Protein AF-A0AA96XNF5-F1 (afdb_monomer)

Radius of gyration: 38.6 Å; Cα contacts (8 Å, |Δi|>4): 107; chains: 1; bounding box: 120×83×83 Å

Nearest PDB structures (foldseek):
  1lvf-assembly2_B  TM=4.498E-01  e=3.225E+00  Rattus norvegicus

Solvent-accessible surface area (backbone atoms only — not comparable to full-atom values): 12577 Å² total; per-residue (Å²): 137,82,80,80,82,73,85,69,88,40,74,63,61,60,56,54,74,67,60,80,79,72,84,74,57,67,88,77,61,60,74,76,51,81,77,53,71,69,71,74,90,68,80,82,70,60,87,84,69,67,83,74,64,79,85,50,97,75,64,79,54,75,95,76,52,76,95,60,82,78,81,87,74,52,77,45,55,64,48,23,54,51,36,34,49,52,11,50,52,30,35,53,50,16,51,52,36,63,78,73,37,57,85,86,41,50,67,55,25,54,50,21,38,51,50,14,39,52,22,30,51,51,16,51,52,33,48,36,57,72,63,72,39,64,68,55,60,60,58,46,74,74,53,92,41,86,91,36,70,69,38,45,50,53,51,50,50,52,51,50,38,50,52,37,44,52,50,54,51,51,54,51,51,51,53,52,49,56,54,59,76,64,50,92,81,68,73,79,78,73,81,67,80,77,85,72,88,77,91,86,81,136

pLDDT: mean 73.98, std 19.03, range [32.81, 96.88]

Mean predicted aligned error: 17.24 Å

Foldseek 3Di:
DDDDDDPPCDPVVVVVVVCPVPPDDVVVVPLPDPVSPDDPPDPPPPPPPPPPPPPDVPPDDPVPDDPDDDDPDDPLVVVLVVLQVLLVVLQVVLVVCVVPPPPVCPVSSVVSLVSNLVSLVSSLVSVCVVVVHVVVLVVLCVDQDPVDPVSVSSVVSVVSNVVSVVVVVVVVVVVVVVVVVPDPPCPPPPPPPPPDDDDDDD

Sequence (202 aa):
MTSPHEPGDSLLDRLQRRGDGRNVDPALGVLAGEGAQQRVETLERTPGLHPSLPETPESPSYYGLPVIKEPVWIAAVPMYLYVGGVAGATSVLGLAVELTGGRRLQRLARRCVWVGTVGDMVSAGLLIYDLGRPARFLNMLRVFRPTSPMSIGSWVLAGSGASTRWRSCWAAGAACRARWDGWPGLAPRRWACRCRDTRRCC

Secondary structure (DSSP, 8-state):
-PPP------HHHHHHTT--S----TTT--TTSGGGG---S-----TT--------TTS--GGGS-SSPPP---THHHHHHHHHHHHHHHHHHHHHHHHH--GGGHHHHHHHHHHHHHHHHHHHHHHHHHHSSHHHHHHHTT---TT-HHHHHHHHHHHHHHHHHHHHHHHHHHHHHHHHHT-TT-----------------

Structure (mmCIF, N/CA/C/O backbone):
data_AF-A0AA96XNF5-F1
#
_entry.id   AF-A0AA96XNF5-F1
#
loop_
_atom_site.group_PDB
_atom_site.id
_atom_site.type_symbol
_atom_site.label_atom_id
_atom_site.label_alt_id
_atom_site.label_comp_id
_atom_site.label_asym_id
_atom_site.label_entity_id
_atom_site.label_seq_id
_atom_site.pdbx_PDB_ins_code
_atom_site.Cartn_x
_atom_site.Cartn_y
_atom_site.Cartn_z
_atom_site.occupancy
_atom_site.B_iso_or_equiv
_atom_site.auth_seq_id
_atom_site.auth_comp_id
_atom_site.auth_asym_id
_atom_site.auth_atom_id
_atom_site.pdbx_PDB_model_num
ATOM 1 N N . MET A 1 1 ? 42.222 -41.305 -56.248 1.00 35.06 1 MET A N 1
ATOM 2 C CA . MET A 1 1 ? 43.045 -40.800 -55.130 1.00 35.06 1 MET A CA 1
ATOM 3 C C . MET A 1 1 ? 42.449 -39.475 -54.698 1.00 35.06 1 MET A C 1
ATOM 5 O O . MET A 1 1 ? 42.599 -38.484 -55.394 1.00 35.06 1 MET A O 1
ATOM 9 N N . THR A 1 2 ? 41.640 -39.513 -53.646 1.00 38.62 2 THR A N 1
ATOM 10 C CA . THR A 1 2 ? 40.969 -38.362 -53.033 1.00 38.62 2 THR A CA 1
ATOM 11 C C . THR A 1 2 ? 41.981 -37.595 -52.189 1.00 38.62 2 THR A C 1
ATOM 13 O O . THR A 1 2 ? 42.560 -38.174 -51.271 1.00 38.62 2 THR A O 1
ATOM 16 N N . SER A 1 3 ? 42.225 -36.326 -52.515 1.00 41.03 3 SER A N 1
ATOM 17 C CA . SER A 1 3 ? 43.067 -35.453 -51.693 1.00 41.03 3 SER A CA 1
ATOM 18 C C . SER A 1 3 ? 42.469 -35.292 -50.286 1.00 41.03 3 SER A C 1
ATOM 20 O O . SER A 1 3 ? 41.240 -35.255 -50.164 1.00 41.03 3 SER A O 1
ATOM 22 N N . PRO A 1 4 ? 43.290 -35.195 -49.225 1.00 43.28 4 PRO A N 1
ATOM 23 C CA . PRO A 1 4 ? 42.802 -34.958 -47.873 1.00 43.28 4 PRO A CA 1
ATOM 24 C C . PRO A 1 4 ? 42.165 -33.569 -47.800 1.00 43.28 4 PRO A C 1
ATOM 26 O O . PRO A 1 4 ? 42.708 -32.597 -48.320 1.00 43.28 4 PRO A O 1
ATOM 29 N N . HIS A 1 5 ? 41.003 -33.496 -47.163 1.00 45.62 5 HIS A N 1
ATOM 30 C CA . HIS A 1 5 ? 40.309 -32.260 -46.838 1.00 45.62 5 HIS A CA 1
ATOM 31 C C . HIS A 1 5 ? 41.220 -31.448 -45.902 1.00 45.62 5 HIS A C 1
ATOM 33 O O . HIS A 1 5 ? 41.320 -31.770 -44.719 1.00 45.62 5 HIS A O 1
ATOM 39 N N . GLU A 1 6 ? 41.923 -30.429 -46.407 1.00 50.38 6 GLU A N 1
ATOM 40 C CA . GLU A 1 6 ? 42.468 -29.412 -45.506 1.00 50.38 6 GLU A CA 1
ATOM 41 C C . GLU A 1 6 ? 41.277 -28.815 -44.739 1.00 50.38 6 GLU A C 1
ATOM 43 O O . GLU A 1 6 ? 40.266 -28.478 -45.377 1.00 50.38 6 GLU A O 1
ATOM 48 N N . PRO A 1 7 ? 41.326 -28.745 -43.394 1.00 50.69 7 PRO A N 1
ATOM 49 C CA . PRO A 1 7 ? 40.289 -28.093 -42.611 1.00 50.69 7 PRO A CA 1
ATOM 50 C C . PRO A 1 7 ? 40.304 -26.611 -42.983 1.00 50.69 7 PRO A C 1
ATOM 52 O O . PRO A 1 7 ? 41.149 -25.836 -42.544 1.00 50.69 7 PRO A O 1
ATOM 55 N N . GLY A 1 8 ? 39.404 -26.266 -43.903 1.00 45.47 8 GLY A N 1
ATOM 56 C CA . GLY A 1 8 ? 39.287 -24.945 -44.481 1.00 45.47 8 GLY A CA 1
ATOM 57 C C . GLY A 1 8 ? 39.038 -23.916 -43.393 1.00 45.47 8 GLY A C 1
ATOM 58 O O . GLY A 1 8 ? 38.126 -24.061 -42.584 1.00 45.47 8 GLY A O 1
ATOM 59 N N . ASP A 1 9 ? 39.865 -22.880 -43.432 1.00 52.50 9 ASP A N 1
ATOM 60 C CA . ASP A 1 9 ? 39.888 -21.700 -42.579 1.00 52.50 9 ASP A CA 1
ATOM 61 C C . ASP A 1 9 ? 38.513 -20.997 -42.595 1.00 52.50 9 ASP A C 1
ATOM 63 O O . ASP A 1 9 ? 38.225 -20.098 -43.404 1.00 52.50 9 ASP A O 1
ATOM 67 N N . SER A 1 10 ? 37.602 -21.481 -41.749 1.00 61.62 10 SER A N 1
ATOM 68 C CA . SER A 1 10 ? 36.203 -21.078 -41.768 1.00 61.62 10 SER A CA 1
ATOM 69 C C . SER A 1 10 ? 36.072 -19.621 -41.313 1.00 61.62 10 SER A C 1
ATOM 71 O O . SER A 1 10 ? 36.892 -19.086 -40.562 1.00 61.62 10 SER A O 1
ATOM 73 N N . LEU A 1 11 ? 35.039 -18.920 -41.791 1.00 56.34 11 LEU A N 1
ATOM 74 C CA . LEU A 1 11 ? 34.742 -17.558 -41.327 1.00 56.34 11 LEU A CA 1
ATOM 75 C C . LEU A 1 11 ? 34.586 -17.529 -39.792 1.00 56.34 11 LEU A C 1
ATOM 77 O O . LEU A 1 11 ? 34.993 -16.563 -39.154 1.00 56.34 11 LEU A O 1
ATOM 81 N N . LEU A 1 12 ? 34.056 -18.610 -39.211 1.00 54.84 12 LEU A N 1
ATOM 82 C CA . LEU A 1 12 ? 33.886 -18.780 -37.770 1.00 54.84 12 LEU A CA 1
ATOM 83 C C . LEU A 1 12 ? 35.230 -18.915 -37.041 1.00 54.84 12 LEU A C 1
ATOM 85 O O . LEU A 1 12 ? 35.436 -18.197 -36.066 1.00 54.84 12 LEU A O 1
ATOM 89 N N . ASP A 1 13 ? 36.188 -19.687 -37.569 1.00 56.41 13 ASP A N 1
ATOM 90 C CA . ASP A 1 13 ? 37.551 -19.778 -37.009 1.00 56.41 13 ASP A CA 1
ATOM 91 C C . ASP A 1 13 ? 38.286 -18.432 -37.018 1.00 56.41 13 ASP A C 1
ATOM 93 O O . ASP A 1 13 ? 39.092 -18.134 -36.130 1.00 56.41 13 ASP A O 1
ATOM 97 N N . ARG A 1 14 ? 38.018 -17.591 -38.025 1.00 57.59 14 ARG A N 1
ATOM 98 C CA . ARG A 1 14 ? 38.563 -16.226 -38.099 1.00 57.59 14 ARG A CA 1
ATOM 99 C C . ARG A 1 14 ? 37.880 -15.265 -37.127 1.00 57.59 14 ARG A C 1
ATOM 101 O O . ARG A 1 14 ? 38.560 -14.413 -36.558 1.00 57.59 14 ARG A O 1
ATOM 108 N N . LEU A 1 15 ? 36.574 -15.412 -36.903 1.00 56.25 15 LEU A N 1
ATOM 109 C CA . LEU A 1 15 ? 35.821 -14.609 -35.935 1.00 56.25 15 LEU A CA 1
ATOM 110 C C . LEU A 1 15 ? 36.134 -15.009 -34.480 1.00 56.25 15 LEU A C 1
ATOM 112 O O . LEU A 1 15 ? 36.221 -14.135 -33.623 1.00 56.25 15 LEU A O 1
ATOM 116 N N . GLN A 1 16 ? 36.390 -16.292 -34.198 1.00 57.38 16 GLN A N 1
ATOM 117 C CA . GLN A 1 16 ? 36.739 -16.787 -32.858 1.00 57.38 16 GLN A CA 1
ATOM 118 C C . GLN A 1 16 ? 38.194 -16.502 -32.460 1.00 57.38 16 GLN A C 1
ATOM 120 O O . GLN A 1 16 ? 38.443 -16.180 -31.297 1.00 57.38 16 GLN A O 1
ATOM 125 N N . ARG A 1 17 ? 39.155 -16.516 -33.401 1.00 53.03 17 ARG A N 1
ATOM 126 C CA . ARG A 1 17 ? 40.547 -16.085 -33.132 1.00 53.03 17 ARG A CA 1
ATOM 127 C C . ARG A 1 17 ? 40.656 -14.632 -32.668 1.00 53.03 17 ARG A C 1
ATOM 129 O O . ARG A 1 17 ? 41.640 -14.278 -32.026 1.00 53.03 17 ARG A O 1
ATOM 136 N N . ARG A 1 18 ? 39.638 -13.811 -32.943 1.00 52.28 18 ARG A N 1
ATOM 137 C CA . ARG A 1 18 ? 39.532 -12.440 -32.431 1.00 52.28 18 ARG A CA 1
ATOM 138 C C . ARG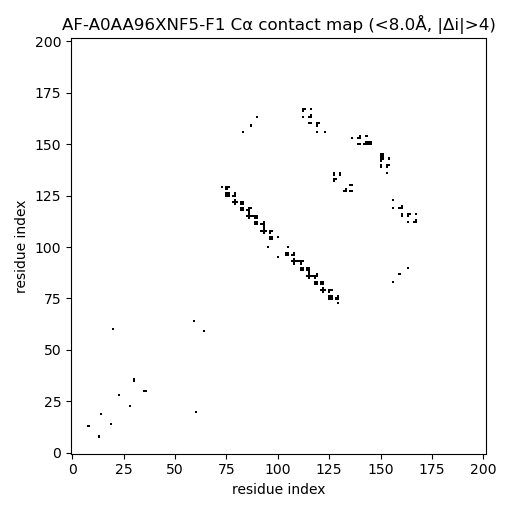 A 1 18 ? 39.130 -12.338 -30.958 1.00 52.28 18 ARG A C 1
ATOM 140 O O . ARG A 1 18 ? 39.099 -11.228 -30.448 1.00 52.28 18 ARG A O 1
ATOM 147 N N . GLY A 1 19 ? 38.890 -13.454 -30.264 1.00 54.34 19 GLY A N 1
ATOM 148 C CA . GLY A 1 19 ? 38.662 -13.444 -28.822 1.00 54.34 19 GLY A CA 1
ATOM 149 C C . GLY A 1 19 ? 37.419 -12.645 -28.441 1.00 54.34 19 GLY A C 1
ATOM 150 O O . GLY A 1 19 ? 37.510 -11.701 -27.669 1.00 54.34 19 GLY A O 1
ATOM 151 N N . ASP A 1 20 ? 36.246 -13.034 -28.949 1.00 55.41 20 ASP A N 1
ATOM 152 C CA . ASP A 1 20 ? 34.978 -12.358 -28.611 1.00 55.41 20 ASP A CA 1
ATOM 153 C C . ASP A 1 20 ? 34.553 -12.560 -27.130 1.00 55.41 20 ASP A C 1
ATOM 155 O O . ASP A 1 20 ? 33.571 -11.985 -26.662 1.00 55.41 20 ASP A O 1
ATOM 159 N N . GLY A 1 21 ? 35.315 -13.364 -26.373 1.00 56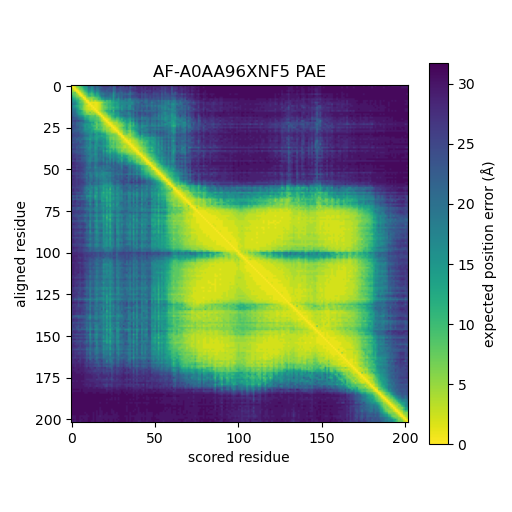.03 21 GLY A N 1
ATOM 160 C CA . GLY A 1 21 ? 35.157 -13.555 -24.932 1.00 56.03 21 GLY A CA 1
ATOM 161 C C . GLY A 1 21 ? 33.941 -14.389 -24.523 1.00 56.03 21 GLY A C 1
ATOM 162 O O . GLY A 1 21 ? 33.715 -14.562 -23.325 1.00 56.03 21 GLY A O 1
ATOM 163 N N . ARG A 1 22 ? 33.157 -14.927 -25.468 1.00 58.12 22 ARG A N 1
ATOM 164 C CA . ARG A 1 22 ? 31.916 -15.666 -25.161 1.00 58.12 22 ARG A CA 1
ATOM 165 C C . ARG A 1 22 ? 32.109 -17.150 -24.884 1.00 58.12 22 ARG A C 1
ATOM 167 O O . ARG A 1 22 ? 31.138 -17.799 -24.516 1.00 58.12 22 ARG A O 1
ATOM 174 N N . ASN A 1 23 ? 33.328 -17.673 -25.053 1.00 55.12 23 ASN A N 1
ATOM 175 C CA . ASN A 1 23 ? 33.709 -19.063 -24.767 1.00 55.12 23 ASN A CA 1
ATOM 176 C C . ASN A 1 23 ? 32.655 -20.096 -25.232 1.00 55.12 23 ASN A C 1
ATOM 178 O O . ASN A 1 23 ? 32.277 -21.000 -24.488 1.00 55.12 23 ASN A O 1
ATOM 182 N N . VAL A 1 24 ? 32.121 -19.908 -26.446 1.00 59.03 24 VAL A N 1
ATOM 183 C CA . VAL A 1 24 ? 31.130 -20.813 -27.041 1.00 59.03 24 VAL A CA 1
ATOM 184 C C . VAL A 1 24 ? 31.869 -22.024 -27.590 1.00 59.03 24 VAL A C 1
ATOM 186 O O . VAL A 1 24 ? 32.682 -21.877 -28.501 1.00 59.03 24 VAL A O 1
ATOM 189 N N . ASP A 1 25 ? 31.578 -23.204 -27.043 1.00 56.09 25 ASP A N 1
ATOM 190 C CA . ASP A 1 25 ? 32.132 -24.469 -27.520 1.00 56.09 25 ASP A CA 1
ATOM 191 C C . ASP A 1 25 ? 31.536 -24.818 -28.902 1.00 56.09 25 ASP A C 1
ATOM 193 O O . ASP A 1 25 ? 30.329 -25.073 -29.006 1.00 56.09 25 ASP A O 1
ATOM 197 N N . PRO A 1 26 ? 32.337 -24.835 -29.982 1.00 55.50 26 PRO A N 1
ATOM 198 C CA . PRO A 1 26 ? 31.848 -25.173 -31.314 1.00 55.50 26 PRO A CA 1
ATOM 199 C C . PRO A 1 26 ? 31.371 -26.630 -31.422 1.00 55.50 26 PRO A C 1
ATOM 201 O O . PRO A 1 26 ? 30.559 -26.926 -32.298 1.00 55.50 26 PRO A O 1
ATOM 204 N N . ALA A 1 27 ? 31.784 -27.523 -30.514 1.00 55.53 27 ALA A N 1
ATOM 205 C CA . ALA A 1 27 ? 31.249 -28.882 -30.436 1.00 55.53 27 ALA A CA 1
ATOM 206 C C . ALA A 1 27 ? 29.804 -28.924 -29.898 1.00 55.53 27 ALA A C 1
ATOM 208 O O . ALA A 1 27 ? 29.088 -29.886 -30.168 1.00 55.53 27 ALA A O 1
ATOM 209 N N . LEU A 1 28 ? 29.349 -27.882 -29.187 1.00 55.09 28 LEU A N 1
ATOM 210 C CA . LEU A 1 28 ? 27.948 -27.705 -28.769 1.00 55.09 28 LEU A CA 1
ATOM 211 C C . LEU A 1 28 ? 27.104 -26.977 -29.829 1.00 55.09 28 LEU A C 1
ATOM 213 O O . LEU A 1 28 ? 25.879 -27.079 -29.824 1.00 55.09 28 LEU A O 1
ATOM 217 N N . GLY A 1 29 ? 27.750 -26.270 -30.758 1.00 57.44 29 GLY A N 1
A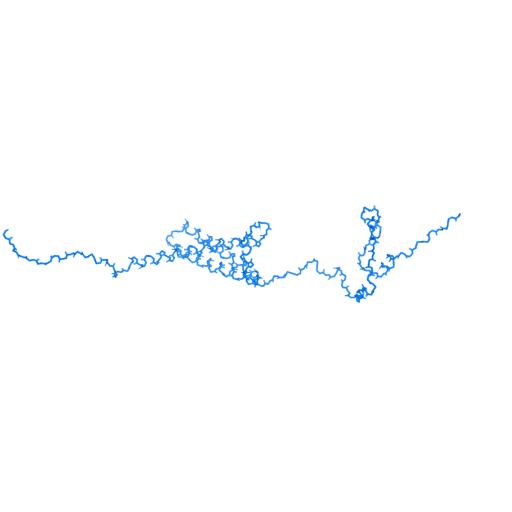TOM 218 C CA . GLY A 1 29 ? 27.133 -25.570 -31.886 1.00 57.44 29 GLY A CA 1
ATOM 219 C C . GLY A 1 29 ? 26.938 -26.444 -33.124 1.00 57.44 29 GLY A C 1
ATOM 220 O O . GLY A 1 29 ? 27.098 -25.954 -34.242 1.00 57.44 29 GLY A O 1
ATOM 221 N N . VAL A 1 30 ? 26.633 -27.737 -32.965 1.00 59.62 30 VAL A N 1
ATOM 222 C CA . VAL A 1 30 ? 26.400 -28.610 -34.122 1.00 59.62 30 VAL A CA 1
ATOM 223 C C . VAL A 1 30 ? 25.157 -28.119 -34.860 1.00 59.62 30 VAL A C 1
ATOM 225 O O . VAL A 1 30 ? 24.042 -28.146 -34.337 1.00 59.62 30 VAL A O 1
ATOM 228 N N . LEU A 1 31 ? 25.349 -27.706 -36.112 1.00 61.28 31 LEU A N 1
ATOM 229 C CA . LEU A 1 31 ? 24.306 -27.334 -37.069 1.00 61.28 31 LEU A CA 1
ATOM 230 C C . LEU A 1 31 ? 23.494 -28.566 -37.536 1.00 61.28 31 LEU A C 1
ATOM 232 O O . LEU A 1 31 ? 23.281 -28.772 -38.727 1.00 61.28 31 LEU A O 1
ATOM 236 N N . ALA A 1 32 ? 23.070 -29.414 -36.598 1.00 67.44 32 ALA A N 1
ATOM 237 C CA . ALA A 1 32 ? 22.317 -30.644 -36.840 1.00 67.44 32 ALA A CA 1
ATOM 238 C C . ALA A 1 32 ? 20.862 -30.575 -36.339 1.00 67.44 32 ALA A C 1
ATOM 240 O O . ALA A 1 32 ? 20.083 -31.479 -36.625 1.00 67.44 32 ALA A O 1
ATOM 241 N N . GLY A 1 33 ? 20.480 -29.524 -35.601 1.00 68.12 33 GLY A N 1
ATOM 242 C CA . GLY A 1 33 ? 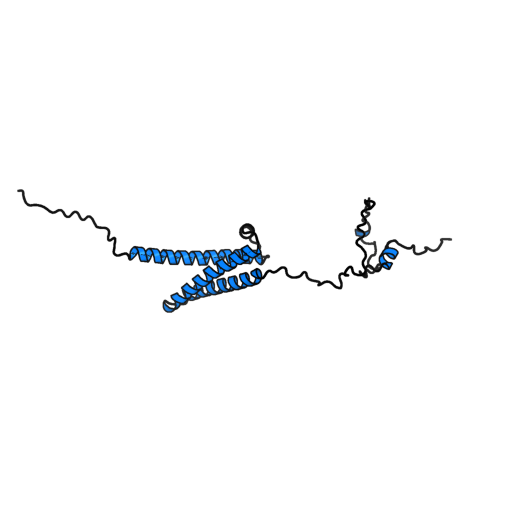19.091 -29.302 -35.180 1.00 68.12 33 GLY A CA 1
ATOM 243 C C . GLY A 1 33 ? 18.218 -28.711 -36.293 1.00 68.12 33 GLY A C 1
ATOM 244 O O . GLY A 1 33 ? 18.730 -28.153 -37.259 1.00 68.12 33 GLY A O 1
ATOM 245 N N . GLU A 1 34 ? 16.892 -28.759 -36.141 1.00 67.50 34 GLU A N 1
ATOM 246 C CA . GLU A 1 34 ? 15.938 -28.195 -37.118 1.00 67.50 34 GLU A CA 1
ATOM 247 C C . GLU A 1 34 ? 16.207 -26.708 -37.428 1.00 67.50 34 GLU A C 1
ATOM 249 O O . GLU A 1 34 ? 16.107 -26.278 -38.575 1.00 67.50 34 GLU A O 1
ATOM 254 N N . GLY A 1 35 ? 16.665 -25.936 -36.434 1.00 62.84 35 GLY A N 1
ATOM 255 C CA . GLY A 1 35 ? 17.062 -24.532 -36.607 1.00 62.84 35 GLY A CA 1
ATOM 256 C C . GLY A 1 35 ? 18.323 -24.313 -37.455 1.00 62.84 35 GLY A C 1
ATOM 257 O O . GLY A 1 35 ? 18.563 -23.198 -37.910 1.00 62.84 35 GLY A O 1
ATOM 258 N N . ALA A 1 36 ? 19.120 -25.354 -37.712 1.00 67.88 36 ALA A N 1
ATOM 259 C CA . ALA A 1 36 ? 20.306 -25.275 -38.564 1.00 67.88 36 ALA A CA 1
ATOM 260 C C . ALA A 1 36 ? 19.981 -25.284 -40.066 1.00 67.88 36 ALA A C 1
ATOM 262 O O . ALA A 1 36 ? 20.814 -24.904 -40.886 1.00 67.88 36 ALA A O 1
ATOM 263 N N . GLN A 1 37 ? 18.763 -25.695 -40.430 1.00 62.69 37 GLN A N 1
ATOM 264 C CA . GLN A 1 37 ? 18.265 -25.662 -41.808 1.00 62.69 37 GLN A CA 1
ATOM 265 C C . GLN A 1 37 ? 17.747 -24.274 -42.208 1.00 62.69 37 GLN A C 1
ATOM 267 O O . GLN A 1 37 ? 17.361 -24.071 -43.360 1.00 62.69 37 GLN A O 1
ATOM 272 N N . GLN A 1 38 ? 17.735 -23.304 -41.286 1.00 71.38 38 GLN A N 1
ATOM 273 C CA . GLN A 1 38 ? 17.240 -21.964 -41.565 1.00 71.38 38 GLN A CA 1
ATOM 274 C C . GLN A 1 38 ? 18.217 -21.209 -42.479 1.00 71.38 38 GLN A C 1
ATOM 276 O O . GLN A 1 38 ? 19.123 -20.505 -42.034 1.00 71.38 38 GLN A O 1
ATOM 281 N N . ARG A 1 39 ? 18.034 -21.369 -43.793 1.00 58.47 39 ARG A N 1
ATOM 282 C CA . ARG A 1 39 ? 18.712 -20.567 -44.812 1.00 58.47 39 ARG A CA 1
ATOM 283 C C . ARG A 1 39 ? 18.092 -19.178 -44.845 1.00 58.47 39 ARG A C 1
ATOM 285 O O . ARG A 1 39 ? 16.928 -19.015 -45.193 1.00 58.47 39 ARG A O 1
ATOM 292 N N . VAL A 1 40 ? 18.896 -18.168 -44.533 1.00 64.06 40 VAL A N 1
ATOM 293 C CA . VAL A 1 40 ? 18.574 -16.785 -44.892 1.00 64.06 40 VAL A CA 1
ATOM 294 C C . VAL A 1 40 ? 18.751 -16.671 -46.406 1.00 64.06 40 VAL A C 1
ATOM 296 O O . VAL A 1 40 ? 19.871 -16.732 -46.906 1.00 64.06 40 VAL A O 1
ATOM 299 N N . GLU A 1 41 ? 17.642 -16.570 -47.136 1.00 62.91 41 GLU A N 1
ATOM 300 C CA . GLU A 1 41 ? 17.610 -16.578 -48.607 1.00 62.91 41 GLU A CA 1
ATOM 301 C C . GLU A 1 41 ? 18.287 -15.337 -49.211 1.00 62.91 41 GLU A C 1
ATOM 303 O O . GLU A 1 41 ? 18.802 -15.365 -50.327 1.00 62.91 41 GLU A O 1
ATOM 308 N N . THR A 1 42 ? 18.346 -14.237 -48.457 1.00 56.72 42 THR A N 1
ATOM 309 C CA . THR A 1 42 ? 19.056 -13.017 -48.846 1.00 56.72 42 THR A CA 1
ATOM 310 C C . THR A 1 42 ? 19.599 -12.327 -47.601 1.00 56.72 42 THR A C 1
ATOM 312 O O . THR A 1 42 ? 18.857 -11.740 -46.818 1.00 56.72 42 THR A O 1
ATOM 315 N N . LEU A 1 43 ? 20.914 -12.395 -47.392 1.00 57.62 43 LEU A N 1
ATOM 316 C CA . LEU A 1 43 ? 21.587 -11.433 -46.525 1.00 57.62 43 LEU A CA 1
ATOM 317 C C . LEU A 1 43 ? 21.611 -10.115 -47.294 1.00 57.62 43 LEU A C 1
ATOM 319 O O . LEU A 1 43 ? 22.505 -9.896 -48.110 1.00 57.62 43 LEU A O 1
ATOM 323 N N . GLU A 1 44 ? 20.625 -9.251 -47.067 1.00 61.53 44 GLU A N 1
ATOM 324 C CA . GLU A 1 44 ? 20.675 -7.870 -47.542 1.00 61.53 44 GLU A CA 1
ATOM 325 C C . GLU A 1 44 ? 21.761 -7.139 -46.738 1.00 61.53 44 GLU A C 1
ATOM 327 O O . GLU A 1 44 ? 21.526 -6.455 -45.744 1.00 61.53 44 GLU A O 1
ATOM 332 N N . ARG A 1 45 ? 23.020 -7.398 -47.102 1.00 54.78 45 ARG A N 1
ATOM 333 C CA . ARG A 1 45 ? 24.179 -6.706 -46.559 1.00 54.78 45 ARG A CA 1
ATOM 334 C C . ARG A 1 45 ? 24.170 -5.320 -47.181 1.00 54.78 45 ARG A C 1
ATOM 336 O O . ARG A 1 45 ? 24.681 -5.150 -48.283 1.00 54.78 45 ARG A O 1
ATOM 343 N N . THR A 1 46 ? 23.610 -4.343 -46.476 1.00 55.91 46 THR A N 1
ATOM 344 C CA . THR A 1 46 ? 23.725 -2.929 -46.845 1.00 55.91 46 THR A CA 1
ATOM 345 C C . THR A 1 46 ? 25.213 -2.572 -46.950 1.00 55.91 46 THR A C 1
ATOM 347 O O . THR A 1 46 ? 25.907 -2.567 -45.925 1.00 55.91 46 THR A O 1
ATOM 350 N N . PRO A 1 47 ? 25.754 -2.310 -48.155 1.00 52.97 47 PRO A N 1
ATOM 351 C CA . PRO A 1 47 ? 27.166 -1.991 -48.314 1.00 52.97 47 PRO A CA 1
ATOM 352 C C . PRO A 1 47 ? 27.459 -0.694 -47.555 1.00 52.97 47 PRO A C 1
ATOM 354 O O . PRO A 1 47 ? 26.831 0.329 -47.807 1.00 52.97 47 PRO A O 1
ATOM 357 N N . GLY A 1 48 ? 28.379 -0.741 -46.592 1.00 55.78 48 GLY A N 1
ATOM 358 C CA . GLY A 1 48 ? 28.782 0.432 -45.808 1.00 55.78 48 GLY A CA 1
ATOM 359 C C . GLY A 1 48 ? 28.082 0.612 -44.458 1.00 55.78 48 GLY A C 1
ATOM 360 O O . GLY A 1 48 ? 28.541 1.435 -43.674 1.00 55.78 48 GLY A O 1
ATOM 361 N N . LEU A 1 49 ? 27.063 -0.190 -44.120 1.00 49.81 49 LEU A N 1
ATOM 362 C CA . LEU A 1 49 ? 26.521 -0.251 -42.754 1.00 49.81 49 LEU A CA 1
ATOM 363 C C . LEU A 1 49 ? 27.117 -1.441 -41.994 1.00 49.81 49 LEU A C 1
ATOM 365 O O . LEU A 1 49 ? 26.414 -2.290 -41.455 1.00 49.81 49 LEU A O 1
ATOM 369 N N . HIS A 1 50 ? 28.442 -1.507 -41.946 1.00 55.84 50 HIS A N 1
ATOM 370 C CA . HIS A 1 50 ? 29.073 -2.101 -40.781 1.00 55.84 50 HIS A CA 1
ATOM 371 C C . HIS A 1 50 ? 29.156 -0.960 -39.775 1.00 55.84 50 HIS A C 1
ATOM 373 O O . HIS A 1 50 ? 30.001 -0.086 -39.975 1.00 55.84 50 HIS A O 1
ATOM 379 N N . PRO A 1 51 ? 28.307 -0.891 -38.730 1.00 54.66 51 PRO A N 1
ATOM 380 C CA . PRO A 1 51 ? 28.688 -0.110 -37.574 1.00 54.66 51 PRO A CA 1
ATOM 381 C C . PRO A 1 51 ? 29.977 -0.761 -37.079 1.00 54.66 51 PRO A C 1
ATOM 383 O O . PRO A 1 51 ? 29.956 -1.765 -36.371 1.00 54.66 51 PRO A O 1
ATOM 386 N N . SER A 1 52 ? 31.114 -0.229 -37.521 1.00 55.41 52 SER A N 1
ATOM 387 C CA . SER A 1 52 ? 32.387 -0.410 -36.858 1.00 55.41 52 SER A CA 1
ATOM 388 C C . SER A 1 52 ? 32.229 0.324 -35.538 1.00 55.41 52 SER A C 1
ATOM 390 O O . SER A 1 52 ? 32.688 1.453 -35.369 1.00 55.41 52 SER A O 1
ATOM 392 N N . LEU A 1 53 ? 31.484 -0.291 -34.618 1.00 58.72 53 LEU A N 1
ATOM 393 C CA . LEU A 1 53 ? 31.686 -0.024 -33.215 1.00 58.72 53 LEU A CA 1
ATOM 394 C C . LEU A 1 53 ? 33.189 -0.213 -33.037 1.00 58.72 53 LEU A C 1
ATOM 396 O O . LEU A 1 53 ? 33.705 -1.245 -33.483 1.00 58.72 53 LEU A O 1
ATOM 400 N N . PRO A 1 54 ? 33.916 0.794 -32.539 1.00 52.06 54 PRO A N 1
ATOM 401 C CA . PRO A 1 54 ? 35.320 0.596 -32.268 1.00 52.06 54 PRO A CA 1
ATOM 402 C C . PRO A 1 54 ? 35.396 -0.636 -31.365 1.00 52.06 54 PRO A C 1
ATOM 404 O O . PRO A 1 54 ? 34.835 -0.633 -30.270 1.00 52.06 54 PRO A O 1
ATOM 407 N N . GLU A 1 55 ? 36.001 -1.716 -31.867 1.00 53.97 55 GLU A N 1
ATOM 408 C CA . GLU A 1 55 ? 36.390 -2.869 -31.060 1.00 53.97 55 GLU A CA 1
ATOM 409 C C . GLU A 1 55 ? 37.514 -2.364 -30.159 1.00 53.97 55 GLU A C 1
ATOM 411 O O . GLU A 1 55 ? 38.699 -2.595 -30.396 1.00 53.97 55 GLU A O 1
ATOM 416 N N . THR A 1 56 ? 37.157 -1.549 -29.169 1.00 50.94 56 THR A N 1
ATOM 417 C CA . THR A 1 56 ? 38.072 -1.243 -28.095 1.00 50.94 56 THR A CA 1
ATOM 418 C C . THR A 1 56 ? 38.202 -2.530 -27.279 1.00 50.94 56 THR A C 1
ATOM 420 O O . THR A 1 56 ? 37.190 -3.175 -26.975 1.00 50.94 56 THR A O 1
ATOM 423 N N . PRO A 1 57 ? 39.424 -2.905 -26.865 1.00 52.97 57 PRO A N 1
ATOM 424 C CA . PRO A 1 57 ? 39.634 -3.972 -25.883 1.00 52.97 57 PRO A CA 1
ATOM 425 C C . PRO A 1 57 ? 38.943 -3.688 -24.529 1.00 52.97 57 PRO A C 1
ATOM 427 O O . PRO A 1 57 ? 38.973 -4.521 -23.632 1.00 52.97 57 PRO A O 1
ATOM 430 N N . GLU A 1 58 ? 38.299 -2.525 -24.397 1.00 51.47 58 GLU A N 1
ATOM 431 C CA . GLU A 1 58 ? 37.531 -2.054 -23.247 1.00 51.47 58 GLU A CA 1
ATOM 432 C C . GLU A 1 58 ? 36.007 -2.076 -23.460 1.00 51.47 58 GLU A C 1
ATOM 434 O O . GLU A 1 58 ? 35.276 -1.463 -22.685 1.00 51.47 58 GLU A O 1
ATOM 439 N N . SER A 1 59 ? 35.479 -2.746 -24.488 1.00 50.75 59 SER A N 1
ATOM 440 C CA . SER A 1 59 ? 34.045 -3.065 -24.489 1.00 50.75 59 SER A CA 1
ATOM 441 C C . SER A 1 59 ? 33.795 -4.104 -23.381 1.00 50.75 59 SER A C 1
ATOM 443 O O . SER A 1 59 ? 34.322 -5.215 -23.462 1.00 50.75 59 SER A O 1
ATOM 445 N N . PRO A 1 60 ? 33.087 -3.763 -22.284 1.00 58.12 60 PRO A N 1
ATOM 446 C CA . PRO A 1 60 ? 33.018 -4.642 -21.126 1.00 58.12 60 PRO A CA 1
ATOM 447 C C . PRO A 1 60 ? 32.320 -5.942 -21.517 1.00 58.12 60 PRO A C 1
ATOM 449 O O . PRO A 1 60 ? 31.142 -5.951 -21.881 1.00 58.12 60 PRO A O 1
ATOM 452 N N . SER A 1 61 ? 33.061 -7.049 -21.438 1.00 57.91 61 SER A N 1
ATOM 453 C CA . SER A 1 61 ? 32.481 -8.386 -21.512 1.00 57.91 61 SER A CA 1
ATOM 454 C C . SER A 1 61 ? 31.384 -8.506 -20.450 1.00 57.91 61 SER A C 1
ATOM 456 O O . SER A 1 61 ? 31.517 -7.980 -19.341 1.00 57.91 61 SER A O 1
ATOM 458 N N . TYR A 1 62 ? 30.297 -9.209 -20.782 1.00 65.81 62 TYR A N 1
ATOM 459 C CA . TYR A 1 62 ? 29.150 -9.433 -19.891 1.00 65.81 62 TYR A CA 1
ATOM 460 C C . TYR A 1 62 ? 29.575 -9.889 -18.481 1.00 65.81 62 TYR A C 1
ATOM 462 O O . TYR A 1 62 ? 28.943 -9.526 -17.492 1.00 65.81 62 TYR A O 1
ATOM 470 N N . TYR A 1 63 ? 30.703 -10.601 -18.386 1.00 60.84 63 TYR A N 1
ATOM 471 C CA . TYR A 1 63 ? 31.304 -11.108 -17.151 1.00 60.84 63 TYR A CA 1
ATOM 472 C C . TYR A 1 63 ? 31.902 -10.046 -16.202 1.00 60.84 63 TYR A C 1
ATOM 474 O O . TYR A 1 63 ? 32.500 -10.414 -15.194 1.00 60.84 63 TYR A O 1
ATOM 482 N N . GLY A 1 64 ? 31.723 -8.749 -16.472 1.00 68.25 64 GLY A N 1
ATOM 483 C CA . GLY A 1 64 ? 32.085 -7.648 -15.566 1.00 68.25 64 GLY A CA 1
ATOM 484 C C . GLY A 1 64 ? 30.932 -6.708 -15.199 1.00 68.25 64 GLY A C 1
ATOM 485 O O . GLY A 1 64 ? 31.153 -5.739 -14.475 1.00 68.25 64 GLY A O 1
ATOM 486 N N . LEU A 1 65 ? 29.712 -6.957 -15.690 1.00 73.94 65 LEU A N 1
ATOM 487 C CA . LEU A 1 65 ? 28.541 -6.123 -15.409 1.00 73.94 65 LEU A CA 1
ATOM 488 C C . LEU A 1 65 ? 27.660 -6.760 -14.325 1.00 73.94 65 LEU A C 1
ATOM 490 O O . LEU A 1 65 ? 27.527 -7.986 -14.283 1.00 73.94 65 LEU A O 1
ATOM 494 N N . PRO A 1 66 ? 27.031 -5.957 -13.444 1.00 78.50 66 PRO A N 1
ATOM 495 C CA . PRO A 1 66 ? 26.088 -6.484 -12.472 1.00 78.50 66 PRO A CA 1
ATOM 496 C C . PRO A 1 66 ? 24.969 -7.248 -13.187 1.00 78.50 66 PRO A C 1
ATOM 498 O O . PRO A 1 66 ? 24.308 -6.726 -14.084 1.00 78.50 66 PRO A O 1
ATOM 501 N N . VAL A 1 67 ? 24.752 -8.493 -12.753 1.00 81.25 67 VAL A N 1
ATOM 502 C CA . VAL A 1 67 ? 23.755 -9.420 -13.322 1.00 81.25 67 VAL A CA 1
ATOM 503 C C . VAL A 1 67 ? 22.335 -8.840 -13.258 1.00 81.25 67 VAL A C 1
ATOM 505 O O . VAL A 1 67 ? 21.467 -9.210 -14.045 1.00 81.25 67 VAL A O 1
ATOM 508 N N . ILE A 1 68 ? 22.088 -7.912 -12.328 1.00 83.56 68 ILE A N 1
ATOM 509 C CA . ILE A 1 68 ? 20.786 -7.293 -12.090 1.00 83.56 68 ILE A CA 1
ATOM 510 C C . ILE A 1 68 ? 20.886 -5.791 -12.353 1.00 83.56 68 ILE A C 1
ATOM 512 O O . ILE A 1 68 ? 21.798 -5.117 -11.877 1.00 83.56 68 ILE A O 1
ATOM 516 N N . LYS A 1 69 ? 19.903 -5.265 -13.090 1.00 82.44 69 LYS A N 1
ATOM 517 C CA . LYS A 1 69 ? 19.719 -3.827 -13.297 1.00 82.44 69 LYS A CA 1
ATOM 518 C C . LYS A 1 69 ? 19.527 -3.134 -11.946 1.00 82.44 69 LYS A C 1
ATOM 520 O O . LYS A 1 69 ? 18.727 -3.589 -11.131 1.00 82.44 69 LYS A O 1
ATOM 525 N N . GLU A 1 70 ? 20.205 -2.010 -11.738 1.00 84.31 70 GLU A N 1
ATOM 526 C CA . GLU A 1 70 ? 20.004 -1.193 -10.541 1.00 84.31 70 GLU A CA 1
ATOM 527 C C . GLU A 1 70 ? 18.519 -0.835 -10.345 1.00 84.31 70 GLU A C 1
ATOM 529 O O . GLU A 1 70 ? 17.811 -0.542 -11.320 1.00 84.31 70 GLU A O 1
ATOM 534 N N . PRO A 1 71 ? 18.023 -0.864 -9.095 1.00 81.94 71 PRO A N 1
ATOM 535 C CA . PRO A 1 71 ? 16.641 -0.530 -8.812 1.00 81.94 71 PRO A CA 1
ATOM 536 C C . PRO A 1 71 ? 16.405 0.955 -9.091 1.00 81.94 71 PRO A C 1
ATOM 538 O O . PRO A 1 71 ? 16.986 1.828 -8.458 1.00 81.94 71 PRO A O 1
ATOM 541 N N . VAL A 1 72 ? 15.474 1.252 -9.994 1.00 86.94 72 VAL A N 1
ATOM 542 C CA . VAL A 1 72 ? 15.058 2.625 -10.342 1.00 86.94 72 VAL A CA 1
ATOM 543 C C . VAL A 1 72 ? 14.161 3.280 -9.275 1.00 86.94 72 VAL A C 1
ATOM 545 O O . VAL A 1 72 ? 13.388 4.186 -9.577 1.00 86.94 72 VAL A O 1
ATOM 548 N N . TRP A 1 73 ? 14.201 2.794 -8.031 1.00 88.06 73 TRP A N 1
ATOM 549 C CA . TRP A 1 73 ? 13.311 3.246 -6.962 1.00 88.06 73 TRP A CA 1
ATOM 550 C C . TRP A 1 73 ? 13.717 4.638 -6.498 1.00 88.06 73 TRP A C 1
ATOM 552 O O . TRP A 1 73 ? 14.792 4.838 -5.936 1.00 88.06 73 TRP A O 1
ATOM 562 N N . ILE A 1 74 ? 12.824 5.603 -6.683 1.00 88.88 74 ILE A N 1
ATOM 563 C CA . ILE A 1 74 ? 12.980 6.922 -6.079 1.00 88.88 74 ILE A CA 1
ATOM 564 C C . ILE A 1 74 ? 12.601 6.869 -4.596 1.00 88.88 74 ILE A C 1
ATOM 566 O O . ILE A 1 74 ? 11.827 6.013 -4.168 1.00 88.88 74 ILE A O 1
ATOM 570 N N . ALA A 1 75 ? 13.075 7.836 -3.806 1.00 91.12 75 ALA A N 1
ATOM 571 C CA . ALA A 1 75 ? 12.775 7.922 -2.373 1.00 91.12 75 ALA A CA 1
ATOM 572 C C . ALA A 1 75 ? 11.265 7.977 -2.050 1.00 91.12 75 ALA A C 1
ATOM 574 O O . ALA A 1 75 ? 10.858 7.637 -0.940 1.00 91.12 75 ALA A O 1
ATOM 575 N N . ALA A 1 76 ? 10.419 8.360 -3.013 1.00 91.56 76 ALA A N 1
ATOM 576 C CA . ALA A 1 76 ? 8.970 8.335 -2.844 1.00 91.56 76 ALA A CA 1
ATOM 577 C C . ALA A 1 76 ? 8.427 6.914 -2.617 1.00 91.56 76 ALA A C 1
ATOM 579 O O . ALA A 1 76 ? 7.493 6.766 -1.833 1.00 91.56 76 ALA A O 1
ATOM 580 N N . VAL A 1 77 ? 9.036 5.888 -3.231 1.00 92.19 77 VAL A N 1
ATOM 581 C CA . VAL A 1 77 ? 8.607 4.482 -3.134 1.00 92.19 77 VAL A CA 1
ATOM 582 C C . VAL A 1 77 ? 8.571 3.974 -1.692 1.00 92.19 77 VAL A C 1
ATOM 584 O O . VAL A 1 77 ? 7.486 3.656 -1.196 1.00 92.19 77 VAL A O 1
ATOM 587 N N . PRO A 1 78 ? 9.698 3.941 -0.959 1.00 93.69 78 PRO A N 1
ATOM 588 C CA . PRO A 1 78 ? 9.678 3.512 0.436 1.00 93.69 78 PRO A CA 1
ATOM 589 C C . PRO A 1 78 ? 8.810 4.425 1.313 1.00 93.69 78 PRO A C 1
ATOM 591 O O . PRO A 1 78 ? 8.160 3.941 2.239 1.00 93.69 78 PRO A O 1
ATOM 594 N N . MET A 1 79 ? 8.733 5.724 1.006 1.00 95.75 79 MET A N 1
ATOM 595 C CA . MET A 1 79 ? 7.936 6.673 1.786 1.00 95.75 79 MET A CA 1
ATOM 596 C C . MET A 1 79 ? 6.432 6.410 1.679 1.00 95.75 79 MET A C 1
ATOM 598 O O . MET A 1 79 ? 5.761 6.360 2.711 1.00 95.75 79 MET A O 1
ATOM 602 N N . TYR A 1 80 ? 5.876 6.205 0.478 1.00 93.94 80 TYR A N 1
ATOM 603 C CA . TYR A 1 80 ? 4.440 5.925 0.357 1.00 93.94 80 TYR A CA 1
ATOM 604 C C . TYR A 1 80 ? 4.068 4.554 0.911 1.00 93.94 80 TYR A C 1
ATOM 606 O O . TYR A 1 80 ? 2.962 4.412 1.437 1.00 93.94 80 TYR A O 1
ATOM 614 N N . LEU A 1 81 ? 4.974 3.570 0.834 1.00 93.56 81 LEU A N 1
ATOM 615 C CA . LEU A 1 81 ? 4.775 2.249 1.431 1.00 93.56 81 LEU A CA 1
ATOM 616 C C . LEU A 1 81 ? 4.735 2.342 2.956 1.00 93.56 81 LEU A C 1
ATOM 618 O O . LEU A 1 81 ? 3.822 1.802 3.579 1.00 93.56 81 LEU A O 1
ATOM 622 N N . TYR A 1 82 ? 5.674 3.075 3.556 1.00 96.00 82 TYR A N 1
ATOM 623 C CA . TYR A 1 82 ? 5.704 3.295 4.998 1.00 96.00 82 TYR A CA 1
ATOM 624 C C . TYR A 1 82 ? 4.461 4.048 5.480 1.00 96.00 82 TYR A C 1
ATOM 626 O O . TYR A 1 82 ? 3.741 3.576 6.360 1.00 96.00 82 TYR A O 1
ATOM 634 N N . VAL A 1 83 ? 4.169 5.199 4.870 1.00 96.88 83 VAL A N 1
ATOM 635 C CA . VAL A 1 83 ? 3.030 6.038 5.263 1.00 96.88 83 VAL A CA 1
ATOM 636 C C . VAL A 1 83 ? 1.706 5.308 5.034 1.00 96.88 83 VAL A C 1
ATOM 638 O O . VAL A 1 83 ? 0.838 5.346 5.904 1.00 96.88 83 VAL A O 1
ATOM 641 N N . GLY A 1 84 ? 1.563 4.597 3.912 1.00 95.06 84 GLY A N 1
ATOM 642 C CA . GLY A 1 84 ? 0.386 3.775 3.623 1.00 95.06 84 GLY A CA 1
ATOM 643 C C . GLY A 1 84 ? 0.218 2.626 4.621 1.00 95.06 84 GLY A C 1
ATOM 644 O O . GLY A 1 84 ? -0.889 2.376 5.095 1.00 95.06 84 GLY A O 1
ATOM 645 N N . GLY A 1 85 ? 1.314 1.975 5.024 1.00 95.31 85 GLY A N 1
ATOM 646 C CA . GLY A 1 85 ? 1.301 0.941 6.060 1.00 95.31 85 GLY A CA 1
ATOM 647 C C . GLY A 1 85 ? 0.856 1.475 7.425 1.00 95.31 85 GLY A C 1
ATOM 648 O O . GLY A 1 85 ? -0.017 0.887 8.067 1.00 95.31 85 GLY A O 1
ATOM 649 N N . VAL A 1 86 ? 1.387 2.627 7.846 1.00 96.75 86 VAL A N 1
ATOM 650 C CA . VAL A 1 86 ? 0.968 3.307 9.086 1.00 96.75 86 VAL A CA 1
ATOM 651 C C . VAL A 1 86 ? -0.504 3.726 9.011 1.00 96.75 86 VAL A C 1
ATOM 653 O O . VAL A 1 86 ? -1.246 3.548 9.982 1.00 96.75 86 VAL A O 1
ATOM 656 N N . ALA A 1 87 ? -0.956 4.236 7.865 1.00 95.81 87 ALA A N 1
ATOM 657 C CA . ALA A 1 87 ? -2.351 4.611 7.646 1.00 95.81 87 ALA A CA 1
ATOM 658 C C . ALA A 1 87 ? -3.297 3.406 7.781 1.00 95.81 87 ALA A C 1
ATOM 660 O O . ALA A 1 87 ? -4.293 3.470 8.507 1.00 95.81 87 ALA A O 1
ATOM 661 N N . GLY A 1 88 ? -2.948 2.278 7.160 1.00 93.88 88 GLY A N 1
ATOM 662 C CA . GLY A 1 88 ? -3.704 1.031 7.264 1.00 93.88 88 GLY A CA 1
ATOM 663 C C . GLY A 1 88 ? -3.738 0.487 8.693 1.00 93.88 88 GLY A C 1
ATOM 664 O O . GLY A 1 88 ? -4.815 0.211 9.225 1.00 93.88 88 GLY A O 1
ATOM 665 N N . ALA A 1 89 ? -2.581 0.401 9.356 1.00 95.81 89 ALA A N 1
ATOM 666 C CA . ALA A 1 89 ? -2.478 -0.104 10.726 1.00 95.81 89 ALA A CA 1
ATOM 667 C C . ALA A 1 89 ? -3.277 0.749 11.723 1.00 95.81 89 ALA A C 1
ATOM 669 O O . ALA A 1 89 ? -4.013 0.217 12.556 1.00 95.81 89 ALA A O 1
ATOM 670 N N . THR A 1 90 ? -3.186 2.077 11.617 1.00 95.00 90 THR A N 1
ATOM 671 C CA . THR A 1 90 ? -3.960 2.991 12.470 1.00 95.00 90 THR A CA 1
ATOM 672 C C . THR A 1 90 ? -5.455 2.907 12.187 1.00 95.00 90 THR A C 1
ATOM 674 O O . THR A 1 90 ? -6.241 2.942 13.130 1.00 95.00 90 THR A O 1
ATOM 677 N N . SER A 1 91 ? -5.866 2.705 10.935 1.00 93.12 91 SER A N 1
ATOM 678 C CA . SER A 1 91 ? -7.278 2.514 10.576 1.00 93.12 91 SER A CA 1
ATOM 679 C C . SER A 1 91 ? -7.857 1.223 11.166 1.00 93.12 91 SER A C 1
ATOM 681 O O . SER A 1 91 ? -8.936 1.249 11.763 1.00 93.12 91 SER A O 1
ATOM 683 N N . VAL A 1 92 ? -7.120 0.109 11.081 1.00 94.25 92 VAL A N 1
ATOM 684 C CA . VAL A 1 92 ? -7.509 -1.172 11.701 1.00 94.25 92 VAL A CA 1
ATOM 685 C C . VAL A 1 92 ? -7.560 -1.048 13.223 1.00 94.25 92 VAL A C 1
ATOM 687 O O . VAL A 1 92 ? -8.523 -1.497 13.843 1.00 94.25 92 VAL A O 1
ATOM 690 N N . LEU A 1 93 ? -6.575 -0.382 13.830 1.00 94.38 93 LEU A N 1
ATOM 691 C CA . LEU A 1 93 ? -6.565 -0.123 15.269 1.00 94.38 93 LEU A CA 1
ATOM 692 C C . LEU A 1 93 ? -7.765 0.731 15.697 1.00 94.38 93 LEU A C 1
ATOM 694 O O . LEU A 1 93 ? -8.402 0.432 16.704 1.00 94.38 93 LEU A O 1
ATOM 698 N N . GLY A 1 94 ? -8.105 1.765 14.924 1.00 92.12 94 GLY A N 1
ATOM 699 C CA . GLY A 1 94 ? -9.282 2.597 15.161 1.00 92.12 94 GLY A CA 1
ATOM 700 C C . GLY A 1 94 ? -10.568 1.774 15.177 1.00 92.12 94 GLY A C 1
ATOM 701 O O . GLY A 1 94 ? -11.346 1.886 16.122 1.00 92.12 94 GLY A O 1
ATOM 702 N N . LEU A 1 95 ? -10.745 0.889 14.191 1.00 91.12 95 LEU A N 1
ATOM 703 C CA . LEU A 1 95 ? -11.891 -0.020 14.123 1.00 91.12 95 LEU A CA 1
ATOM 704 C C . LEU A 1 95 ? -11.925 -0.995 15.307 1.00 91.12 95 LEU A C 1
ATOM 706 O O . LEU A 1 95 ? -12.970 -1.173 15.928 1.00 91.12 95 LEU A O 1
ATOM 710 N N . ALA A 1 96 ? -10.790 -1.605 15.651 1.00 93.25 96 ALA A N 1
ATOM 711 C CA . ALA A 1 96 ? -10.703 -2.520 16.785 1.00 93.25 96 ALA A CA 1
ATOM 712 C C . ALA A 1 96 ? -11.093 -1.824 18.098 1.00 93.25 96 ALA A C 1
ATOM 714 O O . ALA A 1 96 ? -11.853 -2.378 18.893 1.00 93.25 96 ALA A O 1
ATOM 715 N N . VAL A 1 97 ? -10.631 -0.587 18.301 1.00 93.31 97 VAL A N 1
ATOM 716 C CA . VAL A 1 97 ? -10.987 0.237 19.463 1.00 93.31 97 VAL A CA 1
ATOM 717 C C . VAL A 1 97 ? -12.463 0.640 19.451 1.00 93.31 97 VAL A C 1
ATOM 719 O O . VAL A 1 97 ? -13.053 0.729 20.519 1.00 93.31 97 VAL A O 1
ATOM 722 N N . GLU A 1 98 ? -13.096 0.861 18.300 1.00 89.06 98 GLU A N 1
ATOM 723 C CA . GLU A 1 98 ? -14.547 1.112 18.238 1.00 89.06 98 GLU A CA 1
ATOM 724 C C . GLU A 1 98 ? -15.369 -0.123 18.627 1.00 89.06 98 GLU A C 1
ATOM 726 O O . GLU A 1 98 ? -16.384 0.010 19.310 1.00 89.06 98 GLU A O 1
ATOM 731 N N . LEU A 1 99 ? -14.928 -1.315 18.217 1.00 90.56 99 LEU A N 1
ATOM 732 C CA . LEU A 1 99 ? -15.629 -2.571 18.492 1.00 90.56 99 LEU A CA 1
ATOM 733 C C . LEU A 1 99 ? -15.453 -3.046 19.939 1.00 90.56 99 LEU A C 1
ATOM 735 O O . LEU A 1 99 ? -16.366 -3.636 20.510 1.00 90.56 99 LEU A O 1
ATOM 739 N N . THR A 1 100 ? -14.284 -2.803 20.531 1.00 91.81 100 THR A N 1
ATOM 740 C CA . THR A 1 100 ? -13.918 -3.339 21.857 1.00 91.81 100 THR A CA 1
ATOM 741 C C . THR A 1 100 ? -13.850 -2.272 22.948 1.00 91.81 100 THR A C 1
ATOM 743 O O . THR A 1 100 ? -13.974 -2.571 24.136 1.00 91.81 100 THR A O 1
ATOM 746 N N . GLY A 1 101 ? -13.639 -1.013 22.572 1.00 77.56 101 GLY A N 1
ATOM 747 C CA . GLY A 1 101 ? -13.331 0.078 23.482 1.00 77.56 101 GLY A CA 1
ATOM 748 C C . GLY A 1 101 ? -14.563 0.895 23.844 1.00 77.56 101 GLY A C 1
ATOM 749 O O . GLY A 1 101 ? -15.170 1.568 23.015 1.00 77.56 101 GLY A O 1
ATOM 750 N N . GLY A 1 102 ? -14.905 0.905 25.132 1.00 82.50 102 GLY A N 1
ATOM 751 C CA . GLY A 1 102 ? -15.965 1.764 25.659 1.00 82.50 102 GLY A CA 1
ATOM 752 C C . GLY A 1 102 ? -15.668 3.269 25.526 1.00 82.50 102 GLY A C 1
ATOM 753 O O . GLY A 1 102 ? -14.649 3.705 24.985 1.00 82.50 102 GLY A O 1
ATOM 754 N N . ARG A 1 103 ? -16.540 4.107 26.111 1.00 83.06 103 ARG A N 1
ATOM 755 C CA . ARG A 1 103 ? -16.500 5.587 26.003 1.00 83.06 103 ARG A CA 1
ATOM 756 C C . ARG A 1 103 ? -15.124 6.217 26.288 1.00 83.06 103 ARG A C 1
ATOM 758 O O . ARG A 1 103 ? -14.790 7.246 25.705 1.00 83.06 103 ARG A O 1
ATOM 765 N N . ARG A 1 104 ? -14.305 5.589 27.142 1.00 87.19 104 ARG A N 1
ATOM 766 C CA . ARG A 1 104 ? -12.955 6.051 27.511 1.00 87.19 104 ARG A CA 1
ATOM 767 C C . ARG A 1 104 ? -11.971 6.065 26.333 1.00 87.19 104 ARG A C 1
ATOM 769 O O . ARG A 1 104 ? -11.130 6.959 26.269 1.00 87.19 104 ARG A O 1
ATOM 776 N N . LEU A 1 105 ? -12.085 5.124 25.393 1.00 89.19 105 LEU A N 1
ATOM 777 C CA . LEU A 1 105 ? -11.153 4.972 24.267 1.00 89.19 105 LEU A CA 1
ATOM 778 C C . LEU A 1 105 ? -11.630 5.653 22.975 1.00 89.19 105 LEU A C 1
ATOM 780 O O . LEU A 1 105 ? -10.884 5.725 22.002 1.00 89.19 105 LEU A O 1
ATOM 784 N N . GLN A 1 106 ? -12.815 6.271 22.972 1.00 87.06 106 GLN A N 1
ATOM 785 C CA . GLN A 1 106 ? -13.341 6.975 21.794 1.00 87.06 106 GLN A CA 1
ATOM 786 C C . GLN A 1 106 ? -12.425 8.100 21.288 1.00 87.06 106 GLN A C 1
ATOM 7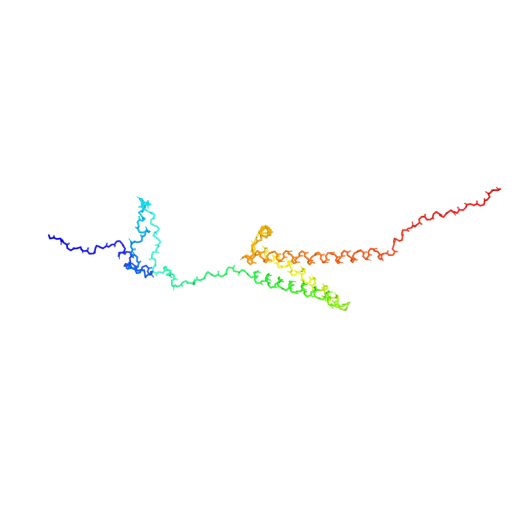88 O O . GLN A 1 106 ? -12.388 8.393 20.095 1.00 87.06 106 GLN A O 1
ATOM 793 N N . ARG A 1 107 ? -11.670 8.754 22.182 1.00 89.75 107 ARG A N 1
ATOM 794 C CA . ARG A 1 107 ? -10.678 9.765 21.776 1.00 89.75 107 ARG A CA 1
ATOM 795 C C . ARG A 1 107 ? -9.530 9.145 20.978 1.00 89.75 107 ARG A C 1
ATOM 797 O O . ARG A 1 107 ? -9.049 9.785 20.049 1.00 89.75 107 ARG A O 1
ATOM 804 N N . LEU A 1 108 ? -9.114 7.929 21.335 1.00 92.06 108 LEU A N 1
ATOM 805 C CA . LEU A 1 108 ? -8.077 7.189 20.623 1.00 92.06 108 LEU A CA 1
ATOM 806 C C . LEU A 1 108 ? -8.584 6.758 19.244 1.00 92.06 108 LEU A C 1
ATOM 808 O O . LEU A 1 108 ? -7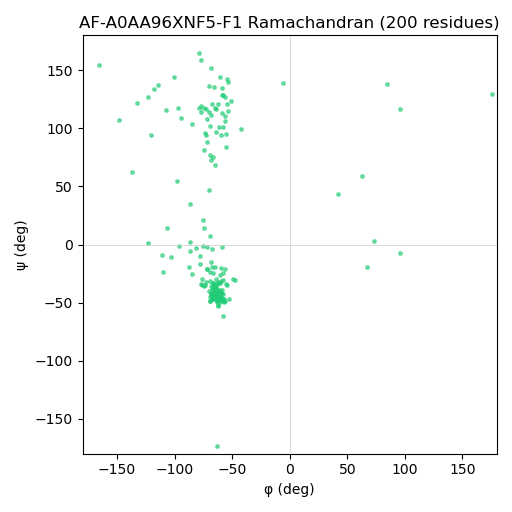.931 7.080 18.259 1.00 92.06 108 LEU A O 1
ATOM 812 N N . ALA A 1 109 ? -9.783 6.170 19.163 1.00 91.31 109 ALA A N 1
ATOM 813 C CA . ALA A 1 109 ? -10.409 5.801 17.888 1.00 91.31 109 ALA A CA 1
ATOM 814 C C . ALA A 1 109 ? -10.480 6.987 16.910 1.00 91.31 109 ALA A C 1
ATOM 816 O O . ALA A 1 109 ? -10.036 6.884 15.768 1.00 91.31 109 ALA A O 1
ATOM 817 N N . ARG A 1 110 ? -10.925 8.162 17.381 1.00 88.94 110 ARG A N 1
ATOM 818 C CA . ARG A 1 110 ? -10.955 9.382 16.554 1.00 88.94 110 ARG A CA 1
ATOM 819 C C . ARG A 1 110 ? -9.571 9.793 16.050 1.00 88.94 110 ARG A C 1
ATOM 821 O O . ARG A 1 110 ? -9.447 10.183 14.895 1.00 88.94 110 ARG A O 1
ATOM 828 N N . ARG A 1 111 ? -8.534 9.720 16.891 1.00 92.81 111 ARG A N 1
ATOM 829 C CA . ARG A 1 111 ? -7.153 10.037 16.480 1.00 92.81 111 ARG A CA 1
ATOM 830 C C . ARG A 1 111 ? -6.639 9.044 15.443 1.00 92.81 111 ARG A C 1
ATOM 832 O O . ARG A 1 111 ? -6.047 9.472 14.464 1.00 92.81 111 ARG A O 1
ATOM 839 N N . CYS A 1 112 ? -6.910 7.756 15.629 1.00 93.50 112 CYS A N 1
ATOM 840 C CA . CYS A 1 112 ? -6.556 6.703 14.683 1.00 93.50 112 CYS A CA 1
ATOM 841 C C . CYS A 1 112 ? -7.177 6.942 13.299 1.00 93.50 112 CYS A C 1
ATOM 843 O O . CYS A 1 112 ? -6.459 6.919 12.307 1.00 93.50 112 CYS A O 1
ATOM 845 N N . VAL A 1 113 ? -8.473 7.266 13.235 1.00 91.12 113 VAL A N 1
ATOM 846 C CA . VAL A 1 113 ? -9.163 7.598 11.973 1.00 91.12 113 VAL A CA 1
ATOM 847 C C . VAL A 1 113 ? -8.573 8.854 11.321 1.00 91.12 113 VAL A C 1
ATOM 849 O O . VAL A 1 113 ? -8.377 8.883 10.107 1.00 91.12 113 VAL A O 1
ATOM 852 N N . TRP A 1 114 ? -8.237 9.882 12.105 1.00 92.31 114 TRP A N 1
ATOM 853 C CA . TRP A 1 114 ? -7.579 11.085 11.583 1.00 92.31 114 TRP A CA 1
ATOM 854 C C . TRP A 1 114 ? -6.197 10.790 10.996 1.00 92.31 114 TRP A C 1
ATOM 856 O O . TRP A 1 114 ? -5.918 11.203 9.872 1.00 92.31 114 TRP A O 1
ATOM 866 N N . VAL A 1 115 ? -5.356 10.052 11.726 1.00 94.75 115 VAL A N 1
ATOM 867 C CA . VAL A 1 115 ? -4.021 9.650 11.257 1.00 94.75 115 VAL A CA 1
ATOM 868 C C . VAL A 1 115 ? -4.128 8.773 10.011 1.00 94.75 115 VAL A C 1
ATOM 870 O O . VAL A 1 115 ? -3.415 9.028 9.046 1.00 94.75 115 VAL A O 1
ATOM 873 N N . GLY A 1 116 ? -5.064 7.820 9.987 1.00 94.25 116 GLY A N 1
ATOM 874 C CA . GLY A 1 116 ? -5.358 6.999 8.813 1.00 94.25 116 GLY A CA 1
ATOM 875 C C . GLY A 1 116 ? -5.755 7.842 7.602 1.00 94.25 116 GLY A C 1
ATOM 876 O O . GLY A 1 116 ? -5.159 7.710 6.541 1.00 94.25 116 GLY A O 1
ATOM 877 N N . THR A 1 117 ? -6.680 8.795 7.776 1.00 93.62 117 THR A N 1
ATOM 878 C CA . THR A 1 117 ? -7.157 9.654 6.673 1.00 93.62 117 THR A CA 1
ATOM 879 C C . THR A 1 117 ? -6.023 10.491 6.080 1.00 93.62 117 THR A C 1
ATOM 881 O O . THR A 1 117 ? -5.903 10.605 4.859 1.00 93.62 117 THR A O 1
ATOM 884 N N . VAL A 1 118 ? -5.198 11.095 6.941 1.00 95.12 118 VAL A N 1
ATOM 885 C CA . VAL A 1 118 ? -4.058 11.917 6.512 1.00 95.12 118 VAL A CA 1
ATOM 886 C C . VAL A 1 118 ? -2.990 11.044 5.858 1.00 95.12 118 VAL A C 1
ATOM 888 O O . VAL A 1 118 ? -2.483 11.400 4.797 1.00 95.12 118 VAL A O 1
ATOM 891 N N . GLY A 1 119 ? -2.685 9.887 6.445 1.00 95.50 119 GLY A N 1
ATOM 892 C CA . GLY A 1 119 ? -1.716 8.941 5.904 1.00 95.50 119 GLY A CA 1
ATOM 893 C C . GLY A 1 119 ? -2.120 8.403 4.529 1.00 95.50 119 GLY A C 1
ATOM 894 O O . GLY A 1 119 ? -1.302 8.431 3.613 1.00 95.50 119 GLY A O 1
ATOM 895 N N . ASP A 1 120 ? -3.385 8.018 4.334 1.00 95.38 120 ASP A N 1
ATOM 896 C CA . ASP A 1 120 ? -3.909 7.575 3.033 1.00 95.38 120 ASP A CA 1
ATOM 897 C C . ASP A 1 120 ? -3.772 8.685 1.970 1.00 95.38 120 ASP A C 1
ATOM 899 O O . ASP A 1 120 ? -3.369 8.422 0.837 1.00 95.38 120 ASP A O 1
ATOM 903 N N . MET A 1 121 ? -4.059 9.947 2.324 1.00 94.44 121 MET A N 1
ATOM 904 C CA . MET A 1 121 ? -3.897 11.086 1.408 1.00 94.44 121 MET A CA 1
ATOM 905 C C . MET A 1 121 ? -2.435 11.340 1.033 1.00 94.44 121 MET A C 1
ATOM 907 O O . MET A 1 121 ? -2.132 11.555 -0.141 1.00 94.44 121 MET A O 1
ATOM 911 N N . VAL A 1 122 ? -1.533 11.309 2.015 1.00 96.25 122 VAL A N 1
ATOM 912 C CA . VAL A 1 122 ? -0.098 11.520 1.786 1.00 96.25 122 VAL A CA 1
ATOM 913 C C . VAL A 1 122 ? 0.488 10.375 0.958 1.00 96.25 122 VAL A C 1
ATOM 915 O O . VAL A 1 122 ? 1.212 10.633 -0.002 1.00 96.25 122 VAL A O 1
ATOM 918 N N . SER A 1 123 ? 0.133 9.126 1.270 1.00 94.69 123 SER A N 1
ATOM 919 C CA . SER A 1 123 ? 0.555 7.945 0.508 1.00 94.69 123 SER A CA 1
ATOM 920 C C . SER A 1 123 ? 0.064 8.014 -0.944 1.00 94.69 123 SER A C 1
ATOM 922 O O . SER A 1 123 ? 0.861 7.846 -1.866 1.00 94.69 123 SER A O 1
ATOM 924 N N . ALA A 1 124 ? -1.202 8.385 -1.175 1.00 93.62 124 ALA A N 1
ATOM 925 C CA . ALA A 1 124 ? -1.733 8.588 -2.525 1.00 93.62 124 ALA A CA 1
ATOM 926 C C . ALA A 1 124 ? -1.013 9.712 -3.284 1.00 93.62 124 ALA A C 1
ATOM 928 O O . ALA A 1 124 ? -0.694 9.549 -4.461 1.00 93.62 124 ALA A O 1
ATOM 929 N N . GLY A 1 125 ? -0.715 10.834 -2.622 1.00 94.69 125 GLY A N 1
ATOM 930 C CA . GLY A 1 125 ? 0.040 11.938 -3.220 1.00 94.69 125 GLY A CA 1
ATOM 931 C C . GLY A 1 125 ? 1.457 11.530 -3.634 1.00 94.69 125 GLY A C 1
ATOM 932 O O . GLY A 1 125 ? 1.873 11.808 -4.757 1.00 94.69 125 GLY A O 1
ATOM 933 N N . LEU A 1 126 ? 2.173 10.815 -2.763 1.00 93.94 126 LEU A N 1
ATOM 934 C CA . LEU A 1 126 ? 3.514 10.294 -3.046 1.00 93.94 126 LEU A CA 1
ATOM 935 C C . LEU A 1 126 ? 3.509 9.246 -4.169 1.00 93.94 126 LEU A C 1
ATOM 937 O O . LEU A 1 126 ? 4.418 9.237 -4.994 1.00 93.94 126 LEU A O 1
ATOM 941 N N . LEU A 1 127 ? 2.477 8.402 -4.248 1.00 92.38 127 LEU A N 1
ATOM 942 C CA . LEU A 1 127 ? 2.315 7.445 -5.345 1.00 92.38 127 LEU A CA 1
ATOM 943 C C . LEU A 1 127 ? 2.048 8.155 -6.682 1.00 92.38 127 LEU A C 1
ATOM 945 O O . LEU A 1 127 ? 2.605 7.785 -7.713 1.00 92.38 127 LEU A O 1
ATOM 949 N N . ILE A 1 128 ? 1.217 9.201 -6.685 1.00 92.94 128 ILE A N 1
ATOM 950 C CA . ILE A 1 128 ? 0.975 10.022 -7.883 1.00 92.94 128 ILE A CA 1
ATOM 951 C C . ILE A 1 128 ? 2.264 10.721 -8.330 1.00 92.94 128 ILE A C 1
ATOM 953 O O . ILE A 1 128 ? 2.514 10.817 -9.534 1.00 92.94 128 ILE A O 1
ATOM 957 N N . TYR A 1 129 ? 3.080 11.175 -7.376 1.00 93.12 129 TYR A N 1
ATOM 958 C CA . TYR A 1 129 ? 4.395 11.751 -7.645 1.00 93.12 129 TYR A CA 1
ATOM 959 C C . TYR A 1 129 ? 5.344 10.730 -8.290 1.00 93.12 129 TYR A C 1
ATOM 961 O O . TYR A 1 129 ? 5.936 11.035 -9.322 1.00 93.12 129 TYR A O 1
ATOM 969 N N . ASP A 1 130 ? 5.407 9.504 -7.762 1.00 91.31 130 ASP A N 1
ATOM 970 C CA . ASP A 1 130 ? 6.178 8.389 -8.341 1.00 91.31 130 ASP A CA 1
ATOM 971 C C . ASP A 1 130 ? 5.737 8.051 -9.775 1.00 91.31 130 ASP A C 1
ATOM 973 O O . ASP A 1 130 ? 6.547 7.854 -10.679 1.00 91.31 130 ASP A O 1
ATOM 977 N N . LEU A 1 131 ? 4.429 8.097 -10.034 1.00 90.44 131 LEU A N 1
ATOM 978 C CA . LEU A 1 131 ? 3.864 7.876 -11.365 1.00 90.44 131 LEU A CA 1
ATOM 979 C C . LEU A 1 131 ?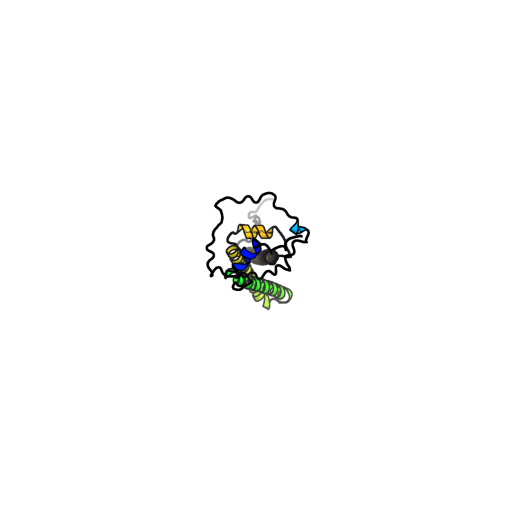 4.123 9.032 -12.347 1.00 90.44 131 LEU A C 1
ATOM 981 O O . LEU A 1 131 ? 3.978 8.832 -13.560 1.00 90.44 131 LEU A O 1
ATOM 985 N N . GLY A 1 132 ? 4.412 10.244 -11.868 1.00 88.12 132 GLY A N 1
ATOM 986 C CA . GLY A 1 132 ? 4.644 11.469 -12.648 1.00 88.12 132 GLY A CA 1
ATOM 987 C C . GLY A 1 132 ? 3.429 12.035 -13.406 1.00 88.12 132 GLY A C 1
ATOM 988 O O . GLY A 1 132 ? 3.420 13.207 -13.774 1.00 88.12 132 GLY A O 1
ATOM 989 N N . ARG A 1 133 ? 2.381 11.236 -13.658 1.00 89.88 133 ARG A N 1
ATOM 990 C CA . ARG A 1 133 ? 1.125 11.673 -14.293 1.00 89.88 133 ARG A CA 1
ATOM 991 C C . ARG A 1 133 ? -0.087 11.157 -13.513 1.00 89.88 133 ARG A C 1
ATOM 993 O O . ARG A 1 133 ? -0.275 9.939 -13.452 1.00 89.88 133 ARG A O 1
ATOM 1000 N N . PRO A 1 134 ? -0.986 12.034 -13.029 1.00 88.94 134 PRO A N 1
ATOM 1001 C CA . PRO A 1 134 ? -2.116 11.632 -12.183 1.00 88.94 134 PRO A CA 1
ATOM 1002 C C . PRO A 1 134 ? -3.112 10.712 -12.901 1.00 88.94 134 PRO A C 1
ATOM 1004 O O . PRO A 1 134 ? -3.695 9.823 -12.286 1.00 88.94 134 PRO A O 1
ATOM 1007 N N . ALA A 1 135 ? -3.253 10.846 -14.224 1.00 90.94 135 ALA A N 1
ATOM 1008 C CA . ALA A 1 135 ? -4.110 9.969 -15.019 1.00 90.94 135 ALA A CA 1
ATOM 1009 C C . ALA A 1 135 ? -3.693 8.485 -14.947 1.00 90.94 135 ALA A C 1
ATOM 1011 O O . ALA A 1 135 ? -4.542 7.609 -15.106 1.00 90.94 135 ALA A O 1
ATOM 1012 N N . ARG A 1 136 ? -2.412 8.176 -14.674 1.00 90.69 136 ARG A N 1
ATOM 1013 C CA . ARG A 1 136 ? -1.943 6.786 -14.547 1.00 90.69 136 ARG A CA 1
ATOM 1014 C C . ARG A 1 136 ? -2.560 6.090 -13.341 1.00 90.69 136 ARG A C 1
ATOM 1016 O O . ARG A 1 136 ? -2.991 4.954 -13.485 1.00 90.69 136 ARG A O 1
ATOM 1023 N N . PHE A 1 137 ? -2.685 6.779 -12.207 1.00 89.69 137 PHE A N 1
ATOM 1024 C CA . PHE A 1 137 ? -3.333 6.223 -11.018 1.00 89.69 137 PHE A CA 1
ATOM 1025 C C . PHE A 1 137 ? -4.788 5.826 -11.310 1.00 89.69 137 PHE A C 1
ATOM 1027 O O . PHE A 1 137 ? -5.202 4.702 -11.037 1.00 89.69 137 PHE A O 1
ATOM 1034 N N . LEU A 1 138 ? -5.544 6.707 -11.974 1.00 90.69 138 LEU A N 1
ATOM 1035 C CA . LEU A 1 138 ? -6.929 6.421 -12.366 1.00 90.69 138 LEU A CA 1
ATOM 1036 C C . LEU A 1 138 ? -7.028 5.268 -13.372 1.00 90.69 138 LEU A C 1
ATOM 1038 O O . LEU A 1 138 ? -7.952 4.463 -13.296 1.00 90.69 138 LEU A O 1
ATOM 1042 N N . ASN A 1 139 ? -6.066 5.155 -14.290 1.00 91.56 139 ASN A N 1
ATOM 1043 C CA . ASN A 1 139 ? -6.005 4.033 -15.224 1.00 91.56 139 ASN A CA 1
ATOM 1044 C C . ASN A 1 139 ? -5.721 2.701 -14.509 1.00 91.56 139 ASN A C 1
ATOM 1046 O O . ASN A 1 139 ? -6.249 1.674 -14.928 1.00 91.56 139 ASN A O 1
ATOM 1050 N N . MET A 1 140 ? -4.943 2.707 -13.421 1.00 91.56 140 MET A N 1
ATOM 1051 C CA . MET A 1 140 ? -4.680 1.503 -12.621 1.00 91.56 140 MET A CA 1
ATOM 1052 C C . MET A 1 140 ? -5.925 1.018 -11.878 1.00 91.56 140 MET A C 1
ATOM 1054 O O . MET A 1 140 ? -6.156 -0.186 -11.812 1.00 91.56 140 MET A O 1
ATOM 1058 N N . LEU A 1 141 ? -6.771 1.933 -11.399 1.00 91.62 141 LEU A N 1
ATOM 1059 C CA . LEU A 1 141 ? -8.027 1.594 -10.716 1.00 91.62 141 LEU A CA 1
ATOM 1060 C C . LEU A 1 141 ? -9.119 1.035 -11.643 1.00 91.62 141 LEU A C 1
ATOM 1062 O O . LEU A 1 141 ? -10.191 0.671 -11.174 1.00 91.62 141 LEU A O 1
ATOM 1066 N N . ARG A 1 142 ? -8.885 0.946 -12.957 1.00 93.38 142 ARG A N 1
ATOM 1067 C CA . ARG A 1 142 ? -9.837 0.316 -13.889 1.00 93.38 142 ARG A CA 1
ATOM 1068 C C . ARG A 1 142 ? -9.677 -1.196 -13.980 1.00 93.38 142 ARG A C 1
ATOM 1070 O O . ARG A 1 142 ? -10.626 -1.879 -14.347 1.00 93.38 142 ARG A O 1
ATOM 1077 N N . VAL A 1 143 ? -8.486 -1.718 -13.687 1.00 92.19 143 VAL A N 1
ATOM 1078 C CA . VAL A 1 143 ? -8.156 -3.134 -13.881 1.00 92.19 143 VAL A CA 1
ATOM 1079 C C . VAL A 1 143 ? -7.689 -3.734 -12.562 1.00 92.19 143 VAL A C 1
ATOM 1081 O O . VAL A 1 143 ? -6.760 -3.239 -11.925 1.00 92.19 143 VAL A O 1
ATOM 1084 N N . PHE A 1 144 ? -8.317 -4.834 -12.160 1.00 92.00 144 PHE A N 1
ATOM 1085 C CA . PHE A 1 144 ? -7.904 -5.609 -10.997 1.00 92.00 144 PHE A CA 1
ATOM 1086 C C . PHE A 1 144 ? -6.976 -6.750 -11.435 1.00 92.00 144 PHE A C 1
ATOM 1088 O O . PHE A 1 144 ? -7.413 -7.695 -12.092 1.00 92.00 144 PHE A O 1
ATOM 1095 N N . ARG A 1 145 ? -5.679 -6.653 -11.108 1.00 92.56 145 ARG A N 1
ATOM 1096 C CA . ARG A 1 145 ? -4.660 -7.673 -11.420 1.00 92.56 145 ARG A CA 1
ATOM 1097 C C . ARG A 1 145 ? -4.012 -8.204 -10.135 1.00 92.56 145 ARG A C 1
ATOM 1099 O O . ARG A 1 145 ? -3.025 -7.622 -9.689 1.00 92.56 145 ARG A O 1
ATOM 1106 N N . PRO A 1 146 ? -4.494 -9.325 -9.564 1.00 92.38 146 PRO A N 1
ATOM 1107 C CA . PRO A 1 146 ? -4.003 -9.838 -8.281 1.00 92.38 146 PRO A CA 1
ATOM 1108 C C . PRO A 1 146 ? -2.554 -10.350 -8.333 1.00 92.38 146 PRO A C 1
ATOM 1110 O O . PRO A 1 146 ? -1.889 -10.435 -7.311 1.00 92.38 146 PRO A O 1
ATOM 1113 N N . THR A 1 147 ? -2.020 -10.650 -9.517 1.00 94.12 147 THR A N 1
ATOM 1114 C CA . THR A 1 147 ? -0.607 -11.026 -9.685 1.00 94.12 147 THR A CA 1
ATOM 1115 C C . THR A 1 147 ? 0.346 -9.828 -9.643 1.00 94.12 147 THR A C 1
ATOM 1117 O O . THR A 1 147 ? 1.559 -10.013 -9.597 1.00 94.12 147 THR A O 1
ATOM 1120 N N . SER A 1 148 ? -0.176 -8.595 -9.670 1.00 91.81 148 SER A N 1
ATOM 1121 C CA . SER A 1 148 ? 0.624 -7.373 -9.644 1.00 91.81 148 SER A CA 1
ATOM 1122 C C . SER A 1 148 ? 0.511 -6.684 -8.280 1.00 91.81 148 SER A C 1
ATOM 1124 O O . SER A 1 148 ? -0.564 -6.170 -7.949 1.00 91.81 148 SER A O 1
ATOM 1126 N N . PRO A 1 149 ? 1.611 -6.575 -7.511 1.00 88.62 149 PRO A N 1
ATOM 1127 C CA . PRO A 1 149 ? 1.590 -5.908 -6.209 1.00 88.62 149 PRO A CA 1
ATOM 1128 C C . PRO A 1 149 ? 1.161 -4.437 -6.313 1.00 88.62 149 PRO A C 1
ATOM 1130 O O . PRO A 1 149 ? 0.478 -3.928 -5.429 1.00 88.62 149 PRO A O 1
ATOM 1133 N N . MET A 1 150 ? 1.471 -3.763 -7.425 1.00 90.19 150 MET A N 1
ATOM 1134 C CA . MET A 1 150 ? 1.088 -2.365 -7.641 1.00 90.19 150 MET A CA 1
ATOM 1135 C C . MET A 1 150 ? -0.416 -2.194 -7.917 1.00 90.19 150 MET A C 1
ATOM 1137 O O . MET A 1 150 ? -1.010 -1.196 -7.503 1.00 90.19 150 MET A O 1
ATOM 1141 N N . SER A 1 151 ? -1.055 -3.175 -8.572 1.00 92.81 151 SE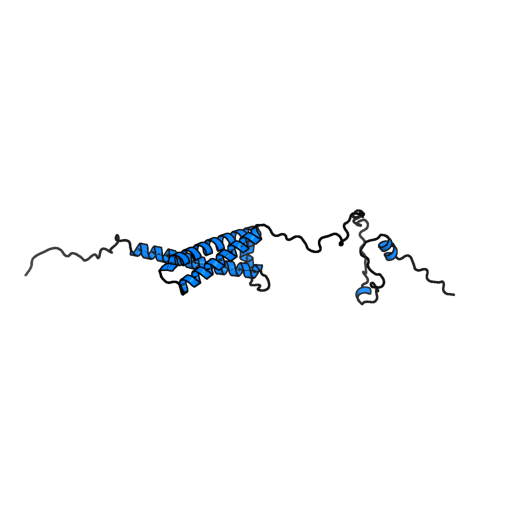R A N 1
ATOM 1142 C CA . SER A 1 151 ? -2.514 -3.179 -8.762 1.00 92.81 151 SER A CA 1
ATOM 1143 C C . SER A 1 151 ? -3.226 -3.409 -7.431 1.00 92.81 151 SER A C 1
ATOM 1145 O O . SER A 1 151 ? -4.092 -2.612 -7.073 1.00 92.81 151 SER A O 1
ATOM 1147 N N . ILE A 1 152 ? -2.807 -4.419 -6.655 1.00 94.50 152 ILE A N 1
ATOM 1148 C CA . ILE A 1 152 ? -3.358 -4.671 -5.313 1.00 94.50 152 ILE A CA 1
ATOM 1149 C C . ILE A 1 152 ? -3.189 -3.437 -4.424 1.00 94.50 152 ILE A C 1
ATOM 1151 O O . ILE A 1 152 ? -4.165 -2.982 -3.833 1.00 94.50 152 ILE A O 1
ATOM 1155 N N . GLY A 1 153 ? -1.985 -2.863 -4.366 1.00 92.06 153 GLY A N 1
ATOM 1156 C CA . GLY A 1 153 ? -1.704 -1.690 -3.539 1.00 92.06 153 GLY A CA 1
ATOM 1157 C C . GLY A 1 153 ? -2.597 -0.497 -3.883 1.00 92.06 153 GLY A C 1
ATOM 1158 O O . GLY A 1 153 ? -3.153 0.131 -2.985 1.00 92.06 153 GLY A O 1
ATOM 1159 N N . SER A 1 154 ? -2.812 -0.231 -5.175 1.00 92.75 154 SER A N 1
ATOM 1160 C CA . SER A 1 154 ? -3.683 0.864 -5.628 1.00 92.75 154 SER A CA 1
ATOM 1161 C C . SER A 1 154 ? -5.142 0.653 -5.210 1.00 92.75 154 SER A C 1
ATOM 1163 O O . SER A 1 154 ? -5.792 1.591 -4.749 1.00 92.75 154 SER A O 1
ATOM 1165 N N . TRP A 1 155 ? -5.653 -0.577 -5.320 1.00 94.62 155 TRP A N 1
ATOM 1166 C CA . TRP A 1 155 ? -7.010 -0.923 -4.886 1.00 94.62 155 TRP A CA 1
ATOM 1167 C C . TRP A 1 155 ? -7.180 -0.871 -3.367 1.00 94.62 155 TRP A C 1
ATOM 1169 O O . TRP A 1 155 ? -8.185 -0.347 -2.887 1.00 94.62 155 TRP A O 1
ATOM 1179 N N . VAL A 1 156 ? -6.196 -1.363 -2.611 1.00 93.62 156 VAL A N 1
ATOM 1180 C CA . VAL A 1 156 ? -6.190 -1.288 -1.143 1.00 93.62 156 VAL A CA 1
ATOM 1181 C C . VAL A 1 156 ? -6.197 0.167 -0.688 1.00 93.62 156 VAL A C 1
ATOM 1183 O O . VAL A 1 156 ? -7.038 0.529 0.126 1.00 93.62 156 VAL A O 1
ATOM 1186 N N . LEU A 1 157 ? -5.333 1.008 -1.260 1.00 92.81 157 LEU A N 1
ATOM 1187 C CA . LEU A 1 157 ? -5.244 2.432 -0.932 1.00 92.81 157 LEU A CA 1
ATOM 1188 C C . LEU A 1 157 ? -6.528 3.196 -1.292 1.00 92.81 157 LEU A C 1
ATOM 1190 O O . LEU A 1 157 ? -6.991 4.049 -0.535 1.00 92.81 157 LEU A O 1
ATOM 1194 N N . ALA A 1 158 ? -7.133 2.887 -2.442 1.00 93.56 158 ALA A N 1
ATOM 1195 C CA . ALA A 1 158 ? -8.413 3.474 -2.827 1.00 93.56 158 ALA A CA 1
ATOM 1196 C C . ALA A 1 158 ? -9.539 3.050 -1.869 1.00 93.56 158 ALA A C 1
ATOM 1198 O O . ALA A 1 158 ? -10.336 3.890 -1.446 1.00 93.56 158 ALA A O 1
ATOM 1199 N N . GLY A 1 159 ? -9.583 1.769 -1.491 1.00 94.12 159 GLY A N 1
ATOM 1200 C CA . GLY A 1 159 ? -10.568 1.217 -0.563 1.00 94.12 159 GLY A CA 1
ATOM 1201 C C . GLY A 1 159 ? -10.418 1.747 0.866 1.00 94.12 159 GLY A C 1
ATOM 1202 O O . GLY A 1 159 ? -11.413 2.177 1.461 1.00 94.12 159 GLY A O 1
ATOM 1203 N N . SER A 1 160 ? -9.194 1.773 1.407 1.00 92.06 160 SER A N 1
ATOM 1204 C CA . SER A 1 160 ? -8.901 2.331 2.735 1.00 92.06 160 SER A CA 1
ATOM 1205 C C . SER A 1 160 ? -9.228 3.820 2.766 1.00 92.06 160 SER A C 1
ATOM 1207 O O . SER A 1 160 ? -10.061 4.247 3.567 1.00 92.06 160 SER A O 1
ATOM 1209 N N . GLY A 1 161 ? -8.701 4.589 1.810 1.00 90.50 161 GLY A N 1
ATOM 1210 C CA . GLY A 1 161 ? -8.909 6.030 1.737 1.00 90.50 161 GLY A CA 1
ATOM 1211 C C . GLY A 1 161 ? -10.380 6.416 1.581 1.00 90.50 161 GLY A C 1
ATOM 1212 O O . GLY A 1 161 ? -10.834 7.377 2.208 1.00 90.50 161 GLY A O 1
ATOM 1213 N N . ALA A 1 162 ? -11.158 5.671 0.788 1.00 91.81 162 ALA A N 1
ATOM 1214 C CA . ALA A 1 162 ? -12.601 5.887 0.671 1.00 91.81 162 ALA A CA 1
ATOM 1215 C C . ALA A 1 162 ? -13.328 5.608 1.996 1.00 91.81 162 ALA A C 1
ATOM 1217 O O . ALA A 1 162 ? -14.141 6.423 2.436 1.00 91.81 162 ALA A O 1
ATOM 1218 N N . SER A 1 163 ? -12.997 4.500 2.659 1.00 88.50 163 SER A N 1
ATOM 1219 C CA . SER A 1 163 ? -13.627 4.074 3.915 1.00 88.50 163 SER A CA 1
ATOM 1220 C C . SER A 1 163 ? -13.354 5.049 5.060 1.00 88.50 163 SER A C 1
ATOM 1222 O O . SER A 1 163 ? -14.274 5.456 5.779 1.00 88.50 163 SER A O 1
ATOM 1224 N N . THR A 1 164 ? -12.096 5.461 5.219 1.00 87.88 164 THR A N 1
ATOM 1225 C CA . THR A 1 164 ? -11.681 6.368 6.291 1.00 87.88 164 THR A CA 1
ATOM 1226 C C . THR A 1 164 ? -12.237 7.772 6.055 1.00 87.88 164 THR A C 1
ATOM 1228 O O . THR A 1 164 ? -12.761 8.395 6.980 1.00 87.88 164 THR A O 1
ATOM 1231 N N . ARG A 1 165 ? -12.240 8.255 4.803 1.00 86.75 165 ARG A N 1
ATOM 1232 C CA . ARG A 1 165 ? -12.834 9.556 4.451 1.00 86.75 165 ARG A CA 1
ATOM 1233 C C . ARG A 1 165 ? -14.347 9.566 4.654 1.00 86.75 165 ARG A C 1
ATOM 1235 O O . ARG A 1 165 ? -14.862 10.530 5.216 1.00 86.75 165 ARG A O 1
ATOM 1242 N N . TRP A 1 166 ? -15.046 8.498 4.266 1.00 87.62 166 TRP A N 1
ATOM 1243 C CA . TRP A 1 166 ? -16.478 8.343 4.530 1.00 87.62 166 TRP A CA 1
ATOM 1244 C C . TRP A 1 166 ? -16.785 8.456 6.025 1.00 87.62 166 TRP A C 1
ATOM 1246 O O . TRP A 1 166 ? -17.643 9.250 6.413 1.00 87.62 166 TRP A O 1
ATOM 1256 N N . ARG A 1 167 ? -16.038 7.741 6.879 1.00 83.06 167 ARG A N 1
ATOM 1257 C CA . ARG A 1 167 ? -16.179 7.838 8.343 1.00 83.06 167 ARG A CA 1
ATOM 1258 C C . ARG A 1 167 ? -15.930 9.247 8.860 1.00 83.06 167 ARG A C 1
ATOM 1260 O O . ARG A 1 167 ? -16.744 9.756 9.628 1.00 83.06 167 ARG A O 1
ATOM 1267 N N . SER A 1 168 ? -14.846 9.883 8.427 1.00 82.00 168 SER A N 1
ATOM 1268 C CA . SER A 1 168 ? -14.493 11.247 8.831 1.00 82.00 168 SER A CA 1
ATOM 1269 C C . SER A 1 168 ? -15.582 12.256 8.443 1.00 82.00 168 SER A C 1
ATOM 1271 O O . SER A 1 168 ? -16.011 13.052 9.280 1.00 82.00 168 SER A O 1
ATOM 1273 N N . CYS A 1 169 ? -16.104 12.179 7.214 1.00 82.75 169 CYS A N 1
ATOM 1274 C CA . CYS A 1 169 ? -17.217 13.012 6.749 1.00 82.75 169 CYS A CA 1
ATOM 1275 C C . CYS A 1 169 ? -18.522 12.725 7.503 1.00 82.75 169 CYS A C 1
ATOM 1277 O O . CYS A 1 169 ? -19.234 13.661 7.865 1.00 82.75 169 CYS A O 1
ATOM 1279 N N . TRP A 1 170 ? -18.839 11.458 7.777 1.00 81.44 170 TRP A N 1
ATOM 1280 C CA . TRP A 1 170 ? -20.053 11.086 8.504 1.00 81.44 170 TRP A CA 1
ATOM 1281 C C . TRP A 1 170 ? -20.018 11.570 9.958 1.00 81.44 170 TRP A C 1
ATOM 1283 O O . TRP A 1 170 ? -20.988 12.161 10.436 1.00 81.44 170 TRP A O 1
ATOM 1293 N N . ALA A 1 171 ? -18.876 11.418 10.632 1.00 77.19 171 ALA A N 1
ATOM 1294 C CA . ALA A 1 171 ? -18.660 11.926 11.983 1.00 77.19 171 ALA A CA 1
ATOM 1295 C C . ALA A 1 171 ? -18.733 13.462 12.042 1.00 77.19 171 ALA A C 1
ATOM 1297 O O . ALA A 1 171 ? -19.370 14.016 12.940 1.00 77.19 171 ALA A O 1
ATOM 1298 N N . ALA A 1 172 ? -18.139 14.158 11.067 1.00 75.44 172 ALA A N 1
ATOM 1299 C CA . ALA A 1 172 ? -18.233 15.613 10.961 1.00 75.44 172 ALA A CA 1
ATOM 1300 C C . ALA A 1 172 ? -19.676 16.080 10.694 1.00 75.44 172 ALA A C 1
ATOM 1302 O O . ALA A 1 172 ? -20.151 17.020 11.330 1.00 75.44 172 ALA A O 1
ATOM 1303 N N . GLY A 1 173 ? -20.406 15.390 9.813 1.00 72.69 173 GLY A N 1
ATOM 1304 C CA . GLY A 1 173 ? -21.814 15.670 9.525 1.00 72.69 173 GLY A CA 1
ATOM 1305 C C . GLY A 1 173 ? -22.732 15.424 10.726 1.00 72.69 173 GLY A C 1
ATOM 1306 O O . GLY A 1 173 ? -23.641 16.214 10.973 1.00 72.69 173 GLY A O 1
ATOM 1307 N N . ALA A 1 174 ? -22.474 14.379 11.516 1.00 69.94 174 ALA A N 1
ATOM 1308 C CA . ALA A 1 174 ? -23.179 14.129 12.773 1.00 69.94 174 ALA A CA 1
ATOM 1309 C C . ALA A 1 174 ? -22.913 15.232 13.812 1.00 69.94 174 ALA A C 1
ATOM 1311 O O . ALA A 1 174 ? -23.846 15.695 14.463 1.00 69.94 174 ALA A O 1
ATOM 1312 N N . ALA A 1 175 ? -21.669 15.710 13.921 1.00 65.00 175 ALA A N 1
ATOM 1313 C CA . ALA A 1 175 ? -21.321 16.824 14.803 1.00 65.00 175 ALA A CA 1
ATOM 1314 C C . ALA A 1 175 ? -21.963 18.150 14.357 1.00 65.00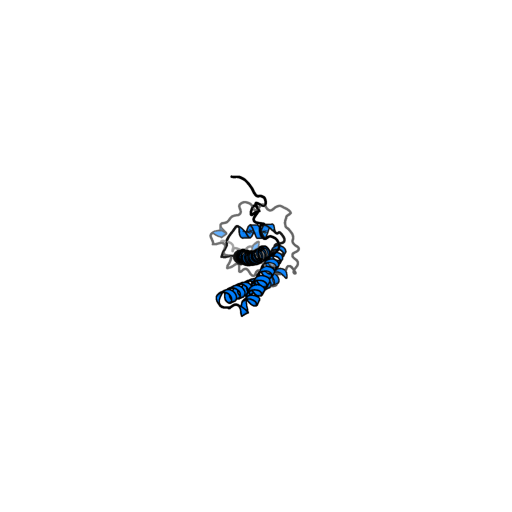 175 ALA A C 1
ATOM 1316 O O . ALA A 1 175 ? -22.413 18.931 15.195 1.00 65.00 175 ALA A O 1
ATOM 1317 N N . CYS A 1 176 ? -22.039 18.396 13.046 1.00 66.88 176 CYS A N 1
ATOM 1318 C CA . CYS A 1 176 ? -22.689 19.578 12.486 1.00 66.88 176 CYS A CA 1
ATOM 1319 C C . CYS A 1 176 ? -24.209 19.551 12.722 1.00 66.88 176 CYS A C 1
ATOM 1321 O O . CYS A 1 176 ? -24.763 20.548 13.177 1.00 66.88 176 CYS A O 1
ATOM 1323 N N . ARG A 1 177 ? -24.861 18.391 12.532 1.00 68.06 177 ARG A N 1
ATOM 1324 C CA . ARG A 1 177 ? -26.282 18.189 12.874 1.00 68.06 177 ARG A CA 1
ATOM 1325 C C . ARG A 1 177 ? -26.558 18.393 14.364 1.00 68.06 177 ARG A C 1
ATOM 1327 O O . ARG A 1 177 ? -27.396 19.213 14.708 1.00 68.06 177 ARG A O 1
ATOM 1334 N N . ALA A 1 178 ? -25.781 17.765 15.247 1.00 63.94 178 ALA A N 1
ATOM 1335 C CA . ALA A 1 178 ? -25.944 17.934 16.694 1.00 63.94 178 ALA A CA 1
ATOM 1336 C C . ALA A 1 178 ? -25.754 19.393 17.155 1.00 63.94 178 ALA A C 1
ATOM 1338 O O . ALA A 1 178 ? -26.399 19.844 18.100 1.00 63.94 178 ALA A O 1
ATOM 1339 N N . ARG A 1 179 ? -24.878 20.150 16.483 1.00 67.12 179 ARG A N 1
ATOM 1340 C CA . ARG A 1 179 ? -24.671 21.580 16.750 1.00 67.12 179 ARG A CA 1
ATOM 1341 C C . ARG A 1 179 ? -25.790 22.464 16.195 1.00 67.12 179 ARG A C 1
ATOM 1343 O O . ARG A 1 179 ? -26.055 23.507 16.782 1.00 67.12 179 ARG A O 1
ATOM 1350 N N . TRP A 1 180 ? -26.433 22.058 15.103 1.00 66.06 180 TRP A N 1
ATOM 1351 C CA . TRP A 1 180 ? -27.616 22.726 14.561 1.00 66.06 180 TRP A CA 1
ATOM 1352 C C . TRP A 1 180 ? -28.835 22.534 15.474 1.00 66.06 180 TRP A C 1
ATOM 1354 O O . TRP A 1 180 ? -29.493 23.509 15.826 1.00 66.06 180 TRP A O 1
ATOM 1364 N N . ASP A 1 181 ? -29.062 21.307 15.949 1.00 64.75 181 ASP A N 1
ATOM 1365 C CA . ASP A 1 181 ? -30.170 20.972 16.858 1.00 64.75 181 ASP A CA 1
ATOM 1366 C C . ASP A 1 181 ? -29.994 21.582 18.264 1.00 64.75 181 ASP A C 1
ATOM 1368 O O . ASP A 1 181 ? -30.964 21.802 18.985 1.00 64.75 181 ASP A O 1
ATOM 1372 N N . GLY A 1 182 ? -28.751 21.887 18.654 1.00 55.28 182 GLY A N 1
ATOM 1373 C CA . GLY A 1 182 ? -28.406 22.523 19.927 1.00 55.28 182 GLY A CA 1
ATOM 1374 C C . GLY A 1 182 ? -28.447 24.057 19.934 1.00 55.28 182 GLY A C 1
ATOM 1375 O O . GLY A 1 182 ? -28.099 24.649 20.957 1.00 55.28 182 GLY A O 1
ATOM 1376 N N . TRP A 1 183 ? -28.823 24.724 18.834 1.00 49.41 183 TRP A N 1
ATOM 1377 C CA . TRP A 1 183 ? -28.894 26.190 18.791 1.00 49.41 183 TRP A CA 1
ATOM 1378 C C . TRP A 1 183 ? -30.165 26.685 19.515 1.00 49.41 183 TRP A C 1
ATOM 1380 O O . TRP A 1 183 ? -31.268 26.483 19.006 1.00 49.41 183 TRP A O 1
ATOM 1390 N N . PRO A 1 184 ? -30.077 27.414 20.649 1.00 56.22 184 PRO A N 1
ATOM 1391 C CA . PRO A 1 184 ? -31.258 27.851 21.410 1.00 56.22 184 PRO A CA 1
ATOM 1392 C C . PRO A 1 184 ? -32.035 29.014 20.754 1.00 56.22 184 PRO A C 1
ATOM 1394 O O . PRO A 1 184 ? -32.836 29.678 21.406 1.00 56.22 184 PRO A O 1
ATOM 1397 N N . GLY A 1 185 ? -31.767 29.321 19.482 1.00 58.00 185 GLY A N 1
ATOM 1398 C CA . GLY A 1 185 ? -32.145 30.586 18.844 1.00 58.00 185 GLY A CA 1
ATOM 1399 C C . GLY A 1 185 ? -33.356 30.528 17.918 1.00 58.00 185 GLY A C 1
ATOM 1400 O O . GLY A 1 185 ? -33.856 31.575 17.520 1.00 58.00 185 GLY A O 1
ATOM 1401 N N . LEU A 1 186 ? -33.848 29.340 17.570 1.00 55.50 186 LEU A N 1
ATOM 1402 C CA . LEU A 1 186 ? -35.001 29.181 16.684 1.00 55.50 186 LEU A CA 1
ATOM 1403 C C . LEU A 1 186 ? -35.925 28.096 17.232 1.00 55.50 186 LEU A C 1
ATOM 1405 O O . LEU A 1 186 ? -36.191 27.085 16.590 1.00 55.50 186 LEU A O 1
ATOM 1409 N N . ALA A 1 187 ? -36.471 28.340 18.425 1.00 50.47 187 ALA A N 1
ATOM 1410 C CA . ALA A 1 187 ? -37.795 27.809 18.703 1.00 50.47 187 ALA A CA 1
ATOM 1411 C C . ALA A 1 187 ? -38.707 28.313 17.569 1.00 50.47 187 ALA A C 1
ATOM 1413 O O . ALA A 1 187 ? -38.797 29.535 17.385 1.00 50.47 187 ALA A O 1
ATOM 1414 N N . PRO A 1 188 ? -39.359 27.437 16.780 1.00 50.53 188 PRO A N 1
ATOM 1415 C CA . PRO A 1 188 ? -40.356 27.897 15.836 1.00 50.53 188 PRO A CA 1
ATOM 1416 C C . PRO A 1 188 ? -41.398 28.615 16.680 1.00 50.53 188 PRO A C 1
ATOM 1418 O O . PRO A 1 188 ? -42.048 28.006 17.534 1.00 50.53 188 PRO A O 1
ATOM 1421 N N . ARG A 1 189 ? -41.493 29.937 16.501 1.00 47.53 189 ARG A N 1
ATOM 1422 C CA . ARG A 1 189 ? -42.577 30.742 17.044 1.00 47.53 189 ARG A CA 1
ATOM 1423 C C . ARG A 1 189 ? -43.853 30.101 16.528 1.00 47.53 189 ARG A C 1
ATOM 1425 O O . ARG A 1 189 ? -44.263 30.336 15.396 1.00 47.53 189 ARG A O 1
ATOM 1432 N N . ARG A 1 190 ? -44.442 29.228 17.345 1.00 44.88 190 ARG A N 1
ATOM 1433 C CA . ARG A 1 190 ? -45.809 28.775 17.174 1.00 44.88 190 ARG A CA 1
ATOM 1434 C C . ARG A 1 190 ? -46.609 30.064 17.180 1.00 44.88 190 ARG A C 1
ATOM 1436 O O . ARG A 1 190 ? -46.722 30.719 18.215 1.00 44.88 190 ARG A O 1
ATOM 1443 N N . TRP A 1 191 ? -47.085 30.457 16.006 1.00 42.03 191 TRP A N 1
ATOM 1444 C CA . TRP A 1 191 ? -48.138 31.440 15.834 1.00 42.03 191 TRP A CA 1
ATOM 1445 C C . TRP A 1 191 ? -49.406 30.839 16.444 1.00 42.03 191 TRP A C 1
ATOM 1447 O O . TRP A 1 191 ? -50.332 30.442 15.753 1.00 42.03 191 TRP A O 1
ATOM 1457 N N . ALA A 1 192 ? -49.419 30.687 17.767 1.00 43.44 192 ALA A N 1
ATOM 1458 C CA . ALA A 1 192 ? -50.653 30.575 18.502 1.00 43.44 192 ALA A CA 1
ATOM 1459 C C . ALA A 1 192 ? -51.271 31.965 18.399 1.00 43.44 192 ALA A C 1
ATOM 1461 O O . ALA A 1 192 ? -50.799 32.909 19.038 1.00 43.44 192 ALA A O 1
ATOM 1462 N N . CYS A 1 193 ? -52.256 32.086 17.509 1.00 41.28 193 CYS A N 1
ATOM 1463 C CA . CYS A 1 193 ? -53.186 33.196 17.435 1.00 41.28 193 CYS A CA 1
ATOM 1464 C C . CYS A 1 193 ? -53.618 33.551 18.857 1.00 41.28 193 CYS A C 1
ATOM 1466 O O . CYS A 1 193 ? -54.454 32.893 19.472 1.00 41.28 193 CYS A O 1
ATOM 1468 N N . ARG A 1 194 ? -52.996 34.594 19.399 1.00 41.69 194 ARG A N 1
ATOM 1469 C CA . ARG A 1 194 ? -53.455 35.268 20.598 1.00 41.69 194 ARG A CA 1
ATOM 1470 C C . ARG A 1 194 ? -54.668 36.079 20.154 1.00 41.69 194 ARG A C 1
ATOM 1472 O O . ARG A 1 194 ? -54.534 37.260 19.858 1.00 41.69 194 ARG A O 1
ATOM 1479 N N . CYS A 1 195 ? -55.826 35.423 20.062 1.00 41.09 195 CYS A N 1
ATOM 1480 C CA . CYS A 1 195 ? -57.116 36.101 20.090 1.00 41.09 195 CYS A CA 1
ATOM 1481 C C . CYS A 1 195 ? -57.174 36.871 21.410 1.00 41.09 195 CYS A C 1
ATOM 1483 O O . CYS A 1 195 ? -57.327 36.303 22.491 1.00 41.09 195 CYS A O 1
ATOM 1485 N N . ARG A 1 196 ? -56.929 38.170 21.307 1.00 44.78 196 ARG A N 1
ATOM 1486 C CA . ARG A 1 196 ? -57.146 39.164 22.343 1.00 44.78 196 ARG A CA 1
ATOM 1487 C C . ARG A 1 196 ? -58.253 40.063 21.803 1.00 44.78 196 ARG A C 1
ATOM 1489 O O . ARG A 1 196 ? -58.177 40.439 20.639 1.00 44.78 196 ARG A O 1
ATOM 1496 N N . ASP A 1 197 ? -59.182 40.397 22.696 1.00 42.81 197 ASP A N 1
ATOM 1497 C CA . ASP A 1 197 ? -60.311 41.325 22.537 1.00 42.81 197 ASP A CA 1
ATOM 1498 C C . ASP A 1 197 ? -61.594 40.748 21.904 1.00 42.81 197 ASP A C 1
ATOM 1500 O O . ASP A 1 197 ? -61.528 39.976 20.960 1.00 42.81 197 ASP A O 1
ATOM 1504 N N . THR A 1 198 ? -62.811 41.045 22.371 1.00 44.66 198 THR A N 1
ATOM 1505 C CA . THR A 1 198 ? -63.297 41.744 23.574 1.00 44.66 198 THR A CA 1
ATOM 1506 C C . THR A 1 198 ? -64.797 41.452 23.718 1.00 44.66 198 THR A C 1
ATOM 1508 O O . THR A 1 198 ? -65.492 41.167 22.754 1.00 44.66 198 THR A O 1
ATOM 1511 N N . ARG A 1 199 ? -65.275 41.528 24.959 1.00 42.00 199 ARG A N 1
ATOM 1512 C CA . ARG A 1 199 ? -66.653 41.752 25.437 1.00 42.00 199 ARG A CA 1
ATOM 1513 C C . ARG A 1 199 ? -67.755 42.077 24.391 1.00 42.00 199 ARG A C 1
ATOM 1515 O O . ARG A 1 199 ? -67.626 43.047 23.654 1.00 42.00 199 ARG A O 1
ATOM 1522 N N . ARG A 1 200 ? -68.922 41.445 24.631 1.00 44.12 200 ARG A N 1
ATOM 1523 C CA . ARG A 1 200 ? -70.320 41.744 24.211 1.00 44.12 200 ARG A CA 1
ATOM 1524 C C . ARG A 1 200 ? -70.816 41.012 22.953 1.00 44.12 200 ARG A C 1
ATOM 1526 O O . ARG A 1 200 ? -70.357 41.289 21.858 1.00 44.12 200 ARG A O 1
ATOM 1533 N N . CYS A 1 201 ? -71.835 40.163 23.107 1.00 32.81 201 CYS A N 1
ATOM 1534 C CA . CYS A 1 201 ? -73.244 40.523 22.880 1.00 32.81 201 CYS A CA 1
ATOM 1535 C C . CYS A 1 201 ? -74.150 39.287 23.052 1.00 32.81 201 CYS A C 1
ATOM 1537 O O . CYS A 1 201 ? -73.856 38.262 22.457 1.00 32.81 201 CYS A O 1
ATOM 1539 N N . CYS A 1 202 ? -75.197 39.473 23.870 1.00 39.22 202 CYS A N 1
ATOM 1540 C CA . CYS A 1 202 ? -76.496 38.785 23.974 1.00 39.22 202 CYS A CA 1
ATOM 1541 C C . CYS A 1 202 ? -76.582 37.266 23.773 1.00 39.22 202 CYS A C 1
ATOM 1543 O O . CYS A 1 202 ? -76.398 36.796 22.633 1.00 39.22 202 CYS A O 1
#